Protein AF-A0A7C2IHW5-F1 (afdb_monomer)

Mean predicted aligned error: 17.8 Å

Structure (mmCIF, N/CA/C/O backbone):
data_AF-A0A7C2IHW5-F1
#
_entry.id   AF-A0A7C2IHW5-F1
#
loop_
_atom_site.group_PDB
_atom_site.id
_atom_site.type_symbol
_atom_site.label_atom_id
_atom_site.label_alt_id
_atom_site.label_comp_id
_atom_site.label_asym_id
_atom_site.label_entity_id
_atom_site.label_seq_id
_atom_site.pdbx_PDB_ins_code
_atom_site.Cartn_x
_atom_site.Cartn_y
_atom_site.Cartn_z
_atom_site.occupancy
_atom_site.B_iso_or_equiv
_atom_site.auth_seq_id
_atom_site.auth_comp_id
_atom_site.auth_asym_id
_atom_site.auth_atom_id
_atom_site.pdbx_PDB_model_num
ATOM 1 N N . MET A 1 1 ? -14.212 -6.368 39.806 1.00 35.09 1 MET A N 1
ATOM 2 C CA . MET A 1 1 ? -14.473 -7.590 39.010 1.00 35.09 1 MET A CA 1
ATOM 3 C C . MET A 1 1 ? -14.873 -7.195 37.587 1.00 35.09 1 MET A C 1
ATOM 5 O O . MET A 1 1 ? -16.055 -7.062 37.321 1.00 35.09 1 MET A O 1
ATOM 9 N N . ALA A 1 2 ? -13.908 -6.970 36.686 1.00 40.38 2 ALA A N 1
ATOM 10 C CA . ALA A 1 2 ? -14.159 -6.817 35.244 1.00 40.38 2 ALA A CA 1
ATOM 11 C C . ALA A 1 2 ? -12.867 -7.122 34.457 1.00 40.38 2 ALA A C 1
ATOM 13 O O . ALA A 1 2 ? -12.205 -6.227 33.948 1.00 40.38 2 ALA A O 1
ATOM 14 N N . ARG A 1 3 ? -12.444 -8.394 34.433 1.00 41.41 3 ARG A N 1
ATOM 15 C CA . ARG A 1 3 ? -11.269 -8.860 33.662 1.00 41.41 3 ARG A CA 1
ATOM 16 C C . ARG A 1 3 ? -11.584 -10.018 32.710 1.00 41.41 3 ARG A C 1
ATOM 18 O O . ARG A 1 3 ? -10.679 -10.684 32.224 1.00 41.41 3 ARG A O 1
ATOM 25 N N . THR A 1 4 ? -12.857 -10.236 32.389 1.00 41.88 4 THR A N 1
ATOM 26 C CA . THR A 1 4 ? -13.280 -11.486 31.733 1.00 41.88 4 THR A CA 1
ATOM 27 C C . THR A 1 4 ? -14.128 -11.261 30.485 1.00 41.88 4 THR A C 1
ATOM 29 O O . THR A 1 4 ? -15.080 -11.989 30.244 1.00 41.88 4 THR A O 1
ATOM 32 N N . ALA A 1 5 ? -13.781 -10.261 29.669 1.00 37.97 5 ALA A N 1
ATOM 33 C CA . ALA A 1 5 ? -14.377 -10.091 28.336 1.00 37.97 5 ALA A CA 1
ATOM 34 C C . ALA A 1 5 ? -13.352 -9.902 27.201 1.00 37.97 5 ALA A C 1
ATOM 36 O O . ALA A 1 5 ? -13.741 -9.851 26.041 1.00 37.97 5 ALA A O 1
ATOM 37 N N . TYR A 1 6 ? -12.046 -9.842 27.495 1.00 39.22 6 TYR A N 1
ATOM 38 C CA . TYR A 1 6 ? -11.021 -9.579 26.471 1.00 39.22 6 TYR A CA 1
ATOM 39 C C . TYR A 1 6 ? -10.298 -10.832 25.947 1.00 39.22 6 TYR A C 1
ATOM 41 O O . TYR A 1 6 ? -9.662 -10.783 24.898 1.00 39.22 6 TYR A O 1
ATOM 49 N N . ALA A 1 7 ? -10.403 -11.973 26.636 1.00 41.81 7 ALA A N 1
ATOM 50 C CA . ALA A 1 7 ? -9.634 -13.169 26.278 1.00 41.81 7 ALA A CA 1
ATOM 51 C C . ALA A 1 7 ? -10.291 -14.034 25.181 1.00 41.81 7 ALA A C 1
ATOM 53 O O . ALA A 1 7 ? -9.582 -14.666 24.403 1.00 41.81 7 ALA A O 1
ATOM 54 N N . ALA A 1 8 ? -11.625 -14.037 25.064 1.00 37.75 8 ALA A N 1
ATOM 55 C CA . ALA A 1 8 ? -12.337 -14.914 24.123 1.00 37.75 8 ALA A CA 1
ATOM 56 C C . ALA A 1 8 ? -12.465 -14.340 22.692 1.00 37.75 8 ALA A C 1
ATOM 58 O O . ALA A 1 8 ? -12.625 -15.101 21.742 1.00 37.75 8 ALA A O 1
ATOM 59 N N . ALA A 1 9 ? -12.334 -13.018 22.510 1.00 46.19 9 ALA A N 1
ATOM 60 C CA . ALA A 1 9 ? -12.488 -12.339 21.212 1.00 46.19 9 ALA A CA 1
ATOM 61 C C . ALA A 1 9 ? -11.169 -12.159 20.423 1.00 46.19 9 ALA A C 1
ATOM 63 O O . ALA A 1 9 ? -11.165 -11.652 19.301 1.00 46.19 9 ALA A O 1
ATOM 64 N N . ALA A 1 10 ? -10.027 -12.564 20.988 1.00 54.06 10 ALA A N 1
ATOM 65 C CA . ALA A 1 10 ? -8.708 -12.241 20.441 1.00 54.06 10 ALA A CA 1
ATOM 66 C C . ALA A 1 10 ? -8.272 -13.120 19.249 1.00 54.06 10 ALA A C 1
ATOM 68 O O . ALA A 1 10 ? -7.421 -12.702 18.464 1.00 54.06 10 ALA A O 1
ATOM 69 N N . ALA A 1 11 ? -8.807 -14.337 19.098 1.00 53.41 11 ALA A N 1
ATOM 70 C CA . ALA A 1 11 ? -8.397 -15.247 18.022 1.00 53.41 11 ALA A CA 1
ATOM 71 C C . ALA A 1 11 ? -8.881 -14.800 16.623 1.00 53.41 11 ALA A C 1
ATOM 73 O O . ALA A 1 11 ? -8.034 -14.711 15.728 1.00 53.41 11 ALA A O 1
ATOM 74 N N . PRO A 1 12 ? -10.160 -14.409 16.423 1.00 59.12 12 PRO A N 1
ATOM 75 C CA . PRO A 1 12 ? -10.619 -13.851 15.149 1.00 59.12 12 PRO A CA 1
ATOM 76 C C . PRO A 1 12 ? -9.868 -12.569 14.763 1.00 59.12 12 PRO A C 1
ATOM 78 O O . PRO A 1 12 ? -9.387 -12.450 13.638 1.00 59.12 12 PRO A O 1
ATOM 81 N N . ALA A 1 13 ? -9.652 -11.656 15.714 1.00 60.91 13 ALA A N 1
ATOM 82 C CA . ALA A 1 13 ? -8.913 -10.414 15.474 1.00 60.91 13 ALA A CA 1
ATOM 83 C C . ALA A 1 13 ? -7.440 -10.658 15.092 1.00 60.91 13 ALA A C 1
ATOM 85 O O . ALA A 1 13 ? -6.898 -9.996 14.207 1.00 60.91 13 ALA A O 1
ATOM 86 N N . ARG A 1 14 ? -6.783 -11.644 15.719 1.00 64.44 14 ARG A N 1
ATOM 87 C CA . ARG A 1 14 ? -5.414 -12.048 15.362 1.00 64.44 14 ARG A CA 1
ATOM 88 C C . ARG A 1 14 ? -5.351 -12.652 13.955 1.00 64.44 14 ARG A C 1
ATOM 90 O O . ARG A 1 14 ? -4.393 -12.383 13.234 1.00 64.44 14 ARG A O 1
ATOM 97 N N . SER A 1 15 ? -6.370 -13.414 13.550 1.00 71.19 15 SER A N 1
ATOM 98 C CA . SER A 1 15 ? -6.457 -13.966 12.191 1.00 71.19 15 SER A CA 1
ATOM 99 C C . SER A 1 15 ? -6.639 -12.876 11.128 1.00 71.19 15 SER A C 1
ATOM 101 O O . SER A 1 15 ? -5.925 -12.893 10.128 1.00 71.19 15 SER A O 1
ATOM 103 N N . ALA A 1 16 ? -7.482 -11.868 11.390 1.00 77.12 16 ALA A N 1
ATOM 104 C CA . ALA A 1 16 ? -7.682 -10.726 10.497 1.00 77.12 16 ALA A CA 1
ATOM 105 C C . ALA A 1 16 ? -6.377 -9.939 10.278 1.00 77.12 16 ALA A C 1
ATOM 107 O O . ALA A 1 16 ? -5.941 -9.772 9.140 1.00 77.12 16 ALA A O 1
ATOM 108 N N . ARG A 1 17 ? -5.662 -9.592 11.359 1.00 79.94 17 ARG A N 1
ATOM 109 C CA . ARG A 1 17 ? -4.349 -8.925 11.255 1.00 79.94 17 ARG A CA 1
ATOM 110 C C . ARG A 1 17 ? -3.305 -9.768 10.525 1.00 79.94 17 ARG A C 1
ATOM 112 O O . ARG A 1 17 ? -2.454 -9.227 9.823 1.00 79.94 17 ARG A O 1
ATOM 119 N N . SER A 1 18 ? -3.342 -11.091 10.688 1.00 83.56 18 SER A N 1
ATOM 120 C CA . SER A 1 18 ? -2.430 -11.987 9.970 1.00 83.56 18 SER A CA 1
ATOM 121 C C . SER A 1 18 ? -2.703 -11.990 8.464 1.00 83.56 18 SER A C 1
ATOM 123 O O . SER A 1 18 ? -1.757 -12.064 7.680 1.00 83.56 18 SER A O 1
ATOM 125 N N . ILE A 1 19 ? -3.973 -11.896 8.057 1.00 88.19 19 ILE A N 1
ATOM 126 C CA . ILE A 1 19 ? -4.367 -11.779 6.648 1.00 88.19 19 ILE A CA 1
ATOM 127 C C . ILE A 1 19 ? -3.904 -10.432 6.086 1.00 88.19 19 ILE A C 1
ATOM 129 O O . ILE A 1 19 ? -3.241 -10.409 5.050 1.00 88.19 19 ILE A O 1
ATOM 133 N N . GLU A 1 20 ? -4.174 -9.325 6.784 1.00 88.88 20 GLU A N 1
ATOM 134 C CA . GLU A 1 20 ? -3.714 -7.985 6.389 1.00 88.88 20 GLU A CA 1
ATOM 135 C C . GLU A 1 20 ? -2.196 -7.954 6.187 1.00 88.88 20 GLU A C 1
ATOM 137 O O . GLU A 1 20 ? -1.704 -7.518 5.143 1.00 88.88 20 GLU A O 1
ATOM 142 N N . TYR A 1 21 ? -1.449 -8.496 7.152 1.00 93.25 21 TYR A N 1
ATOM 143 C CA . TYR A 1 21 ? 0.002 -8.598 7.073 1.00 93.25 21 TYR A CA 1
ATOM 144 C C . TYR A 1 21 ? 0.456 -9.401 5.848 1.00 93.25 21 TYR A C 1
ATOM 146 O O . TYR A 1 21 ? 1.361 -8.971 5.133 1.00 93.25 21 TYR A O 1
ATOM 154 N N . ALA A 1 22 ? -0.163 -10.555 5.579 1.00 93.69 22 ALA A N 1
ATOM 155 C CA . ALA A 1 22 ? 0.197 -11.396 4.439 1.00 93.69 22 ALA A CA 1
ATOM 156 C C . ALA A 1 22 ? -0.033 -10.680 3.097 1.00 93.69 22 ALA A C 1
ATOM 158 O O . ALA A 1 22 ? 0.804 -10.774 2.193 1.00 93.69 22 ALA A O 1
ATOM 159 N N . VAL A 1 23 ? -1.131 -9.927 2.975 1.00 96.00 23 VAL A N 1
ATOM 160 C CA . VAL A 1 23 ? -1.432 -9.138 1.772 1.00 96.00 23 VAL A CA 1
ATOM 161 C C . VAL A 1 23 ? -0.412 -8.011 1.593 1.00 96.00 23 VAL A C 1
ATOM 163 O O . VAL A 1 23 ? 0.155 -7.883 0.503 1.00 96.00 23 VAL A O 1
ATOM 166 N N . PHE A 1 24 ? -0.101 -7.259 2.656 1.00 96.62 24 PHE A N 1
ATOM 167 C CA . PHE A 1 24 ? 0.956 -6.244 2.626 1.00 96.62 24 PHE A CA 1
ATOM 168 C C . PHE A 1 24 ? 2.308 -6.841 2.229 1.00 96.62 24 PHE A C 1
ATOM 170 O O . PHE A 1 24 ? 2.978 -6.298 1.351 1.00 96.62 24 PHE A O 1
ATOM 177 N N . ALA A 1 25 ? 2.708 -7.966 2.824 1.00 96.88 25 ALA A N 1
ATOM 178 C CA . ALA A 1 25 ? 3.997 -8.597 2.560 1.00 96.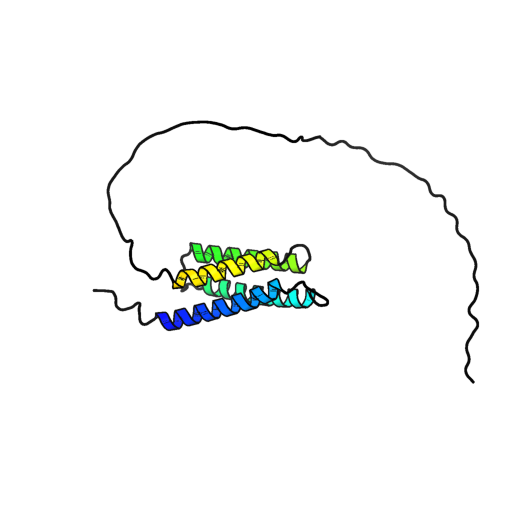88 25 ALA A CA 1
ATOM 179 C C . ALA A 1 25 ? 4.134 -9.024 1.093 1.00 96.88 25 ALA A C 1
ATOM 181 O O . ALA A 1 25 ? 5.152 -8.742 0.455 1.00 96.88 25 ALA A O 1
ATOM 182 N N . ARG A 1 26 ? 3.088 -9.647 0.533 1.00 97.75 26 ARG A N 1
ATOM 183 C CA . ARG A 1 26 ? 3.061 -10.064 -0.874 1.00 97.75 26 ARG A CA 1
ATOM 184 C C . ARG A 1 26 ? 3.223 -8.873 -1.818 1.00 97.75 26 ARG A C 1
ATOM 186 O O . ARG A 1 26 ? 4.062 -8.923 -2.713 1.00 97.75 26 ARG A O 1
ATOM 193 N N . ILE A 1 27 ? 2.440 -7.814 -1.613 1.00 97.75 27 ILE A N 1
ATOM 194 C CA . ILE A 1 27 ? 2.464 -6.616 -2.467 1.00 97.75 27 ILE A CA 1
ATOM 195 C C . ILE A 1 27 ? 3.795 -5.874 -2.324 1.00 97.75 27 ILE A C 1
ATOM 197 O O . ILE A 1 27 ? 4.379 -5.465 -3.320 1.00 97.75 27 ILE A O 1
ATOM 201 N N . THR A 1 28 ? 4.319 -5.758 -1.104 1.00 97.19 28 THR A N 1
ATOM 202 C CA . THR A 1 28 ? 5.615 -5.113 -0.837 1.00 97.19 28 THR A CA 1
ATOM 203 C C . THR A 1 28 ? 6.748 -5.829 -1.562 1.00 97.19 28 THR A C 1
ATOM 205 O O . THR A 1 28 ? 7.574 -5.183 -2.199 1.00 97.19 28 THR A O 1
ATOM 208 N N . ARG A 1 29 ? 6.759 -7.168 -1.530 1.00 96.62 29 ARG A N 1
ATOM 209 C CA . ARG A 1 29 ? 7.728 -7.964 -2.292 1.00 96.62 29 ARG A CA 1
ATOM 210 C C . ARG A 1 29 ? 7.569 -7.755 -3.798 1.00 96.62 29 ARG A C 1
ATOM 212 O O . ARG A 1 29 ? 8.573 -7.646 -4.490 1.00 96.62 29 ARG A O 1
ATOM 219 N N . ALA A 1 30 ? 6.336 -7.712 -4.302 1.00 95.62 30 ALA A N 1
ATOM 220 C CA . ALA A 1 30 ? 6.083 -7.463 -5.718 1.00 95.62 30 ALA A CA 1
ATOM 221 C C . ALA A 1 30 ? 6.602 -6.083 -6.148 1.00 95.62 30 ALA A C 1
ATOM 223 O O . ALA A 1 30 ? 7.302 -6.004 -7.146 1.00 95.62 30 ALA A O 1
ATOM 224 N N . LEU A 1 31 ? 6.341 -5.029 -5.367 1.00 95.94 31 LEU A N 1
ATOM 225 C CA . LEU A 1 31 ? 6.858 -3.680 -5.620 1.00 95.94 31 LEU A CA 1
ATOM 226 C C . LEU A 1 31 ? 8.389 -3.622 -5.588 1.00 95.94 31 LEU A C 1
ATOM 228 O O . LEU A 1 31 ? 8.976 -2.979 -6.446 1.00 95.94 31 LEU A O 1
ATOM 232 N N . ALA A 1 32 ? 9.030 -4.301 -4.634 1.00 94.44 32 ALA A N 1
ATOM 233 C CA . ALA A 1 32 ? 10.487 -4.288 -4.494 1.00 94.44 32 ALA A CA 1
ATOM 234 C C . ALA A 1 32 ? 11.218 -4.984 -5.654 1.00 94.44 32 ALA A C 1
ATOM 236 O O . ALA A 1 32 ? 12.329 -4.601 -5.990 1.00 94.44 32 ALA A O 1
ATOM 237 N N . LEU A 1 33 ? 10.601 -6.008 -6.250 1.00 92.12 33 LEU A N 1
ATOM 238 C CA . LEU A 1 33 ? 11.157 -6.731 -7.400 1.00 92.12 33 LEU A CA 1
ATOM 239 C C . LEU A 1 33 ? 10.726 -6.118 -8.741 1.00 92.12 33 LEU A C 1
ATOM 241 O O . LEU A 1 33 ? 11.297 -6.422 -9.788 1.00 92.12 33 LEU A O 1
ATOM 245 N N . ALA A 1 34 ? 9.681 -5.289 -8.731 1.00 83.12 34 ALA A N 1
ATOM 246 C CA . ALA A 1 34 ? 9.133 -4.691 -9.930 1.00 83.12 34 ALA A CA 1
ATOM 247 C C . ALA A 1 34 ? 9.985 -3.499 -10.374 1.00 83.12 34 ALA A C 1
ATOM 249 O O . ALA A 1 34 ? 9.948 -2.423 -9.787 1.00 83.12 34 ALA A O 1
ATOM 250 N N . GLY A 1 35 ? 10.749 -3.704 -11.441 1.00 67.81 35 GLY A N 1
ATOM 251 C CA . GLY A 1 35 ? 11.718 -2.730 -11.947 1.00 67.81 35 GLY A CA 1
ATOM 252 C C . GLY A 1 35 ? 12.967 -3.396 -12.517 1.00 67.81 35 GLY A C 1
ATOM 253 O O . GLY A 1 35 ? 13.690 -2.777 -13.291 1.00 67.81 35 GLY A O 1
ATOM 254 N N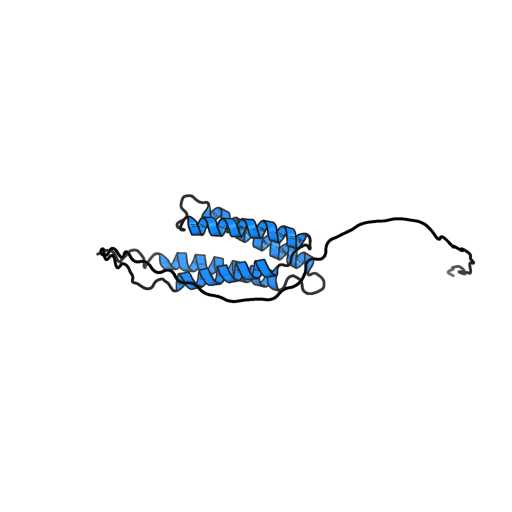 . GLU A 1 36 ? 13.182 -4.674 -12.204 1.00 69.25 36 GLU A N 1
ATOM 255 C CA . GLU A 1 36 ? 14.316 -5.447 -12.700 1.00 69.25 36 GLU A CA 1
ATOM 256 C C . GLU A 1 36 ? 13.964 -6.218 -13.991 1.00 69.25 36 GLU A C 1
ATOM 258 O O . GLU A 1 36 ? 12.938 -6.895 -14.077 1.00 69.25 36 GLU A O 1
ATOM 263 N N . GLY A 1 37 ? 14.834 -6.137 -15.006 1.00 61.00 37 GLY A N 1
ATOM 264 C CA . GLY A 1 37 ? 14.793 -6.984 -16.208 1.00 61.00 37 GLY A CA 1
ATOM 265 C C . GLY A 1 37 ? 13.802 -6.593 -17.322 1.00 61.00 37 GLY A C 1
ATOM 266 O O . GLY A 1 37 ? 13.059 -5.610 -17.255 1.00 61.00 37 GLY A O 1
ATOM 267 N N . ALA A 1 38 ? 13.812 -7.383 -18.403 1.00 51.59 38 ALA A N 1
ATOM 268 C CA . ALA A 1 38 ? 12.915 -7.210 -19.546 1.00 51.59 38 ALA A CA 1
ATOM 269 C C . ALA A 1 38 ? 11.475 -7.594 -19.151 1.00 51.59 38 ALA A C 1
ATOM 271 O O . ALA A 1 38 ? 11.184 -8.762 -18.913 1.00 51.59 38 ALA A O 1
ATOM 272 N N . GLY A 1 39 ? 10.584 -6.600 -19.057 1.00 67.88 39 GLY A N 1
ATOM 273 C CA . GLY A 1 39 ? 9.212 -6.764 -18.546 1.00 67.88 39 GLY A CA 1
ATOM 274 C C . GLY A 1 39 ? 8.926 -6.047 -17.219 1.00 67.88 39 GLY A C 1
ATOM 275 O O . GLY A 1 39 ? 7.824 -6.179 -16.685 1.00 67.88 39 GLY A O 1
ATOM 276 N N . GLY A 1 40 ? 9.876 -5.254 -16.704 1.00 85.44 40 GLY A N 1
ATOM 277 C CA . GLY A 1 40 ? 9.735 -4.550 -15.425 1.00 85.44 40 GLY A CA 1
ATOM 278 C C . GLY A 1 40 ? 8.526 -3.609 -15.338 1.00 85.44 40 GLY A C 1
ATOM 279 O O . GLY A 1 40 ? 7.868 -3.568 -14.302 1.00 85.44 40 GLY A O 1
ATOM 280 N N . PHE A 1 41 ? 8.167 -2.905 -16.421 1.00 90.62 41 PHE A N 1
ATOM 281 C CA . PHE A 1 41 ? 7.056 -1.942 -16.388 1.00 90.62 41 PHE A CA 1
ATOM 282 C C . PHE A 1 41 ? 5.667 -2.595 -16.223 1.00 90.62 41 PHE A C 1
ATOM 284 O O . PHE A 1 41 ? 4.941 -2.176 -15.322 1.00 90.62 41 PHE A O 1
ATOM 291 N N . PRO A 1 42 ? 5.272 -3.633 -16.993 1.00 93.75 42 PRO A N 1
ATOM 292 C CA . PRO A 1 42 ? 4.029 -4.364 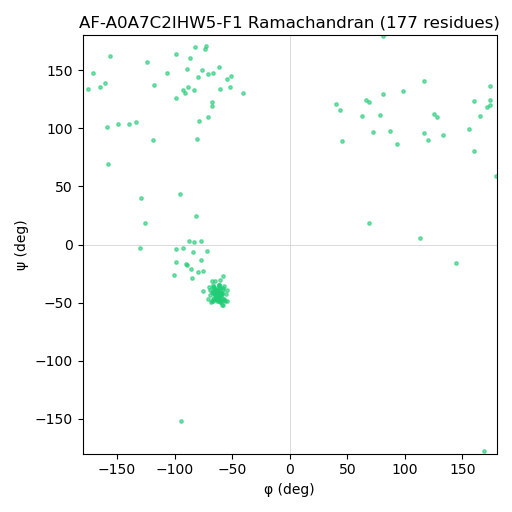-16.725 1.00 93.75 42 PRO A CA 1
ATOM 293 C C . PRO A 1 42 ? 3.937 -4.933 -15.302 1.00 93.75 42 PRO A C 1
ATOM 295 O O . PRO A 1 42 ? 2.893 -4.811 -14.661 1.00 93.75 42 PRO A O 1
ATOM 298 N N . ALA A 1 43 ? 5.029 -5.509 -14.785 1.00 94.06 43 ALA A N 1
ATOM 299 C CA . ALA A 1 43 ? 5.076 -6.029 -13.418 1.00 94.06 43 ALA A CA 1
ATOM 300 C C . ALA A 1 43 ? 4.902 -4.911 -12.374 1.00 94.06 43 ALA A C 1
ATOM 302 O O . ALA A 1 43 ? 4.151 -5.071 -11.411 1.00 94.06 43 ALA A O 1
ATOM 303 N N . LEU A 1 44 ? 5.532 -3.755 -12.602 1.00 95.25 44 LEU A N 1
ATOM 304 C CA . LEU A 1 44 ? 5.390 -2.563 -11.770 1.00 95.25 44 LEU A CA 1
ATOM 305 C C . LEU A 1 44 ? 3.967 -2.018 -11.789 1.00 95.25 44 LEU A C 1
ATOM 307 O O . LEU A 1 44 ? 3.402 -1.757 -10.731 1.00 95.25 44 LEU A O 1
ATOM 311 N N . ALA A 1 45 ? 3.353 -1.906 -12.965 1.00 96.06 45 ALA A N 1
ATOM 312 C CA . ALA A 1 45 ? 1.974 -1.452 -13.087 1.00 96.06 45 ALA A CA 1
ATOM 313 C C . ALA A 1 45 ? 0.997 -2.380 -12.346 1.00 96.06 45 ALA A C 1
ATOM 315 O O . ALA A 1 45 ? 0.116 -1.895 -11.635 1.00 96.06 45 ALA A O 1
ATOM 316 N N . ALA A 1 46 ? 1.186 -3.700 -12.448 1.00 96.50 46 ALA A N 1
ATOM 317 C CA . ALA A 1 46 ? 0.387 -4.679 -11.714 1.00 96.50 46 ALA A CA 1
ATOM 318 C C . ALA A 1 46 ? 0.579 -4.560 -10.191 1.00 96.50 46 ALA A C 1
ATOM 320 O O . ALA A 1 46 ? -0.401 -4.477 -9.450 1.00 96.50 46 ALA A O 1
ATOM 321 N N . ALA A 1 47 ? 1.826 -4.472 -9.717 1.00 97.06 47 ALA A N 1
ATOM 322 C CA . ALA A 1 47 ? 2.126 -4.324 -8.293 1.00 97.06 47 ALA A CA 1
ATOM 323 C C . ALA A 1 47 ? 1.566 -3.012 -7.709 1.00 97.06 47 ALA A C 1
ATOM 325 O O . ALA A 1 47 ? 1.014 -3.005 -6.607 1.00 97.06 47 ALA A O 1
ATOM 326 N N . LEU A 1 48 ? 1.651 -1.906 -8.457 1.00 97.88 48 LEU A N 1
ATOM 327 C CA . LEU A 1 48 ? 1.048 -0.626 -8.079 1.00 97.88 48 LEU A CA 1
ATOM 328 C C . LEU A 1 48 ? -0.477 -0.716 -8.033 1.00 97.88 48 LEU A C 1
ATOM 330 O O . LEU A 1 48 ? -1.083 -0.208 -7.092 1.00 97.88 48 LEU A O 1
ATOM 334 N N . HIS A 1 49 ? -1.104 -1.380 -9.004 1.00 98.31 49 HIS A N 1
ATOM 335 C CA . HIS A 1 49 ? -2.549 -1.582 -9.005 1.00 98.31 49 HIS A CA 1
ATOM 336 C C . HIS A 1 49 ? -3.017 -2.346 -7.759 1.00 98.31 49 HIS A C 1
ATOM 338 O O . HIS A 1 49 ? -3.929 -1.892 -7.067 1.00 98.31 49 HIS A O 1
ATOM 344 N N . ASP A 1 50 ? -2.354 -3.452 -7.418 1.00 98.44 50 ASP A N 1
ATOM 345 C CA . ASP A 1 50 ? -2.668 -4.220 -6.211 1.00 98.44 50 ASP A CA 1
ATOM 346 C C . ASP A 1 50 ? -2.471 -3.391 -4.935 1.00 98.44 50 ASP A C 1
ATOM 348 O O . ASP A 1 50 ? -3.311 -3.425 -4.031 1.00 98.44 50 ASP A O 1
ATOM 352 N N . ASN A 1 51 ? -1.405 -2.589 -4.875 1.00 98.12 51 ASN A N 1
ATOM 353 C CA . ASN A 1 51 ? -1.153 -1.677 -3.762 1.00 98.12 51 ASN A CA 1
ATOM 354 C C . ASN A 1 51 ? -2.269 -0.629 -3.614 1.00 98.12 51 ASN A C 1
ATOM 356 O O . ASN A 1 51 ? -2.745 -0.375 -2.508 1.00 98.12 51 ASN A O 1
ATOM 360 N N . LEU A 1 52 ? -2.743 -0.057 -4.724 1.00 98.31 52 LEU A N 1
ATOM 361 C CA . LEU A 1 52 ? -3.856 0.895 -4.728 1.00 98.31 52 LEU A CA 1
ATOM 362 C C . LEU A 1 52 ? -5.163 0.254 -4.260 1.00 98.31 52 LEU A C 1
ATOM 364 O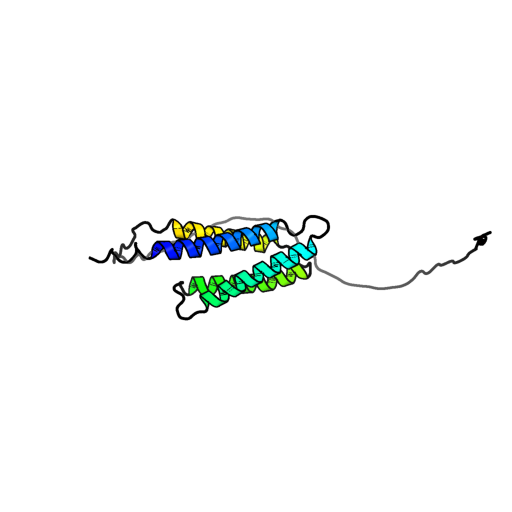 O . LEU A 1 52 ? -5.913 0.883 -3.513 1.00 98.31 52 LEU A O 1
ATOM 368 N N . ARG A 1 53 ? -5.430 -0.996 -4.656 1.00 98.25 53 ARG A N 1
ATOM 369 C CA . ARG A 1 53 ? -6.606 -1.742 -4.189 1.00 98.25 53 ARG A CA 1
ATOM 370 C C . ARG A 1 53 ? -6.554 -2.001 -2.687 1.00 98.25 53 ARG A C 1
ATOM 372 O O . ARG A 1 53 ? -7.563 -1.794 -2.017 1.00 98.25 53 ARG A O 1
ATOM 379 N N . LEU A 1 54 ? -5.395 -2.399 -2.159 1.00 97.12 54 LEU A N 1
ATOM 380 C CA . LEU A 1 54 ? -5.203 -2.594 -0.721 1.00 97.12 54 LEU A CA 1
ATOM 381 C C . LEU A 1 54 ? -5.472 -1.298 0.056 1.00 97.12 54 LEU A C 1
ATOM 383 O O . LEU A 1 54 ? -6.286 -1.285 0.976 1.00 97.12 54 LEU A O 1
ATOM 387 N N . TRP A 1 55 ? -4.836 -0.195 -0.341 1.00 97.19 55 TRP A N 1
ATOM 388 C CA . TRP A 1 55 ? -5.029 1.096 0.321 1.00 97.19 55 TRP A CA 1
ATOM 389 C C . TRP A 1 55 ? -6.453 1.638 0.174 1.00 97.19 55 TRP A C 1
ATOM 391 O O . TRP A 1 55 ? -6.950 2.287 1.093 1.00 97.19 55 TRP A O 1
ATOM 401 N N . GLY A 1 56 ? -7.128 1.345 -0.940 1.00 95.88 56 GLY A N 1
ATOM 402 C CA . GLY A 1 56 ? -8.548 1.644 -1.123 1.00 95.88 56 GLY A CA 1
ATOM 403 C C . GLY A 1 56 ? -9.439 0.887 -0.137 1.00 95.88 56 GLY A C 1
ATOM 404 O O . GLY A 1 56 ? -10.308 1.497 0.479 1.00 95.88 56 GLY A O 1
ATOM 405 N N . ALA A 1 57 ? -9.189 -0.410 0.063 1.00 94.38 57 ALA A N 1
ATOM 406 C CA . ALA A 1 57 ? -9.929 -1.221 1.030 1.00 94.38 57 ALA A CA 1
ATOM 407 C C . ALA A 1 57 ? -9.716 -0.734 2.472 1.00 94.38 57 ALA A C 1
ATOM 409 O O . ALA A 1 57 ? -10.684 -0.579 3.209 1.00 94.38 57 ALA A O 1
ATOM 410 N N . ILE A 1 58 ? -8.473 -0.413 2.849 1.00 92.12 58 ILE A N 1
ATOM 411 C CA . ILE A 1 58 ? -8.157 0.147 4.173 1.00 92.12 58 ILE A CA 1
ATOM 412 C C . ILE A 1 58 ? -8.863 1.488 4.372 1.00 92.12 58 ILE A C 1
ATOM 414 O O . ILE A 1 58 ? -9.479 1.704 5.408 1.00 92.12 58 ILE A O 1
ATOM 418 N N . ALA A 1 59 ? -8.791 2.389 3.387 1.00 92.44 59 ALA A N 1
ATOM 419 C CA . ALA A 1 59 ? -9.436 3.696 3.474 1.00 92.44 59 ALA A CA 1
ATOM 420 C C . ALA A 1 59 ? -10.961 3.582 3.627 1.00 92.44 59 ALA A C 1
ATOM 422 O O . ALA A 1 59 ? -11.545 4.367 4.368 1.00 92.44 59 ALA A O 1
ATOM 423 N N . ALA A 1 60 ? -11.591 2.617 2.950 1.00 92.94 60 ALA A N 1
ATOM 424 C CA . ALA A 1 60 ? -13.015 2.339 3.102 1.00 92.94 60 ALA A CA 1
ATOM 425 C C . ALA A 1 60 ? -13.342 1.799 4.504 1.00 92.94 60 ALA A C 1
ATOM 427 O O . ALA A 1 60 ? -14.215 2.343 5.169 1.00 92.94 60 ALA A O 1
ATOM 428 N N . ASP A 1 61 ? -12.594 0.806 4.992 1.00 90.12 61 ASP A N 1
ATOM 429 C CA . ASP A 1 61 ? -12.814 0.211 6.317 1.00 90.12 61 ASP A CA 1
ATOM 430 C C . ASP A 1 61 ? -12.667 1.232 7.459 1.00 90.12 61 ASP A C 1
ATOM 432 O O . ASP A 1 61 ? -13.491 1.295 8.372 1.00 90.12 61 ASP A O 1
ATOM 436 N N . VAL A 1 62 ? -11.656 2.104 7.393 1.00 90.12 62 VAL A N 1
ATOM 437 C CA . VAL A 1 62 ? -11.454 3.140 8.422 1.00 90.12 62 VAL A CA 1
ATOM 438 C C . VAL A 1 62 ? -12.417 4.322 8.299 1.00 90.12 62 VAL A C 1
ATOM 440 O O . VAL A 1 62 ? -12.510 5.124 9.233 1.00 90.12 62 VAL A O 1
ATOM 443 N N . ALA A 1 63 ? -13.132 4.444 7.176 1.00 89.06 63 ALA A N 1
ATOM 444 C CA . ALA A 1 63 ? -14.203 5.422 7.006 1.00 89.06 63 ALA A CA 1
ATOM 445 C C . ALA A 1 63 ? -15.485 5.016 7.742 1.00 89.06 63 ALA A C 1
ATOM 447 O O . ALA A 1 63 ? -16.304 5.887 8.040 1.00 89.06 63 ALA A O 1
ATOM 448 N N . GLU A 1 64 ? -15.663 3.722 8.029 1.00 90.75 64 GLU A N 1
ATOM 449 C CA . GLU A 1 64 ? -16.895 3.213 8.620 1.00 90.75 64 GLU A CA 1
ATOM 450 C C . GLU A 1 64 ? -17.166 3.852 9.995 1.00 90.75 64 GLU A C 1
ATOM 452 O O . GLU A 1 64 ? -16.267 3.911 10.845 1.00 90.75 64 GLU A O 1
ATOM 457 N N . PRO A 1 65 ? -18.406 4.306 10.272 1.00 80.69 65 PRO A N 1
ATOM 458 C CA . PRO A 1 65 ? -18.758 4.931 11.549 1.00 80.69 65 PRO A CA 1
ATOM 459 C C . PRO A 1 65 ? -18.498 4.036 12.768 1.00 80.69 65 PRO A C 1
ATOM 461 O O . PRO A 1 65 ? -18.263 4.543 13.862 1.00 80.69 65 PRO A O 1
ATOM 464 N N . GLY A 1 66 ? -18.530 2.712 12.576 1.00 82.81 66 GLY A N 1
ATOM 465 C CA . GLY A 1 66 ? -18.257 1.706 13.604 1.00 82.81 66 GLY A CA 1
ATOM 466 C C . GLY A 1 66 ? -16.783 1.315 13.755 1.00 82.81 66 GLY A C 1
ATOM 467 O O . GLY A 1 66 ? -16.482 0.415 14.539 1.00 82.81 66 GLY A O 1
ATOM 468 N N . ASN A 1 67 ? -15.858 1.939 13.016 1.00 86.31 67 ASN A N 1
ATOM 469 C CA . ASN A 1 67 ? -14.445 1.582 13.080 1.00 86.31 67 ASN A CA 1
ATOM 470 C C . ASN A 1 67 ? -13.842 1.952 14.450 1.00 86.31 67 ASN A C 1
ATOM 472 O O . ASN A 1 67 ? -13.864 3.109 14.871 1.00 86.31 67 ASN A O 1
ATOM 476 N N . GLY A 1 68 ? -13.276 0.959 15.141 1.00 84.19 68 GLY A N 1
ATOM 477 C CA . GLY A 1 68 ? -12.772 1.096 16.512 1.00 84.19 68 GLY A CA 1
ATOM 478 C C . GLY A 1 68 ? -11.420 1.803 16.654 1.00 84.19 68 GLY A C 1
ATOM 479 O O . GLY A 1 68 ? -10.888 1.865 17.763 1.00 84.19 68 GLY A O 1
ATOM 480 N N . LEU A 1 69 ? -10.821 2.305 15.568 1.00 86.25 69 LEU A N 1
ATOM 481 C CA . LEU A 1 69 ? -9.525 2.978 15.631 1.00 86.25 69 LEU A CA 1
ATOM 482 C C . LEU A 1 69 ? -9.652 4.435 16.121 1.00 86.25 69 LEU A C 1
ATOM 484 O O . LEU A 1 69 ? -10.575 5.157 15.722 1.00 86.25 69 LEU A O 1
ATOM 488 N N . PRO A 1 70 ? -8.675 4.937 16.908 1.00 89.88 70 PRO A N 1
ATOM 489 C CA . PRO A 1 70 ? -8.624 6.343 17.299 1.00 89.88 70 PRO A CA 1
ATOM 490 C C . PRO A 1 70 ? -8.667 7.279 16.086 1.00 89.88 70 PRO A C 1
ATOM 492 O O . PRO A 1 70 ? -8.032 7.019 15.062 1.00 89.88 70 PRO A O 1
ATOM 495 N N . ALA A 1 71 ? -9.364 8.412 16.209 1.00 84.69 71 ALA A N 1
ATOM 496 C CA . ALA A 1 71 ? -9.550 9.363 15.106 1.00 84.69 71 ALA A CA 1
ATOM 497 C C . ALA A 1 71 ? -8.225 9.826 14.469 1.00 84.69 71 ALA A C 1
ATOM 499 O O . ALA A 1 71 ? -8.127 9.914 13.246 1.00 84.69 71 ALA A O 1
ATOM 500 N N . GLY A 1 72 ? -7.185 10.052 15.281 1.00 86.12 72 GLY A N 1
ATOM 501 C CA . GLY A 1 72 ? -5.856 10.423 14.787 1.00 86.12 72 GLY A CA 1
ATOM 502 C C . GLY A 1 72 ? -5.211 9.341 13.913 1.00 86.12 72 GLY A C 1
ATOM 503 O O . GLY A 1 72 ? -4.626 9.658 12.878 1.00 86.12 72 GLY A O 1
ATOM 504 N N . LEU A 1 73 ? -5.376 8.064 14.277 1.00 88.25 73 LEU A N 1
ATOM 505 C CA . LEU A 1 73 ? -4.852 6.945 13.494 1.00 88.25 73 LEU A CA 1
ATOM 506 C C . LEU A 1 73 ? -5.604 6.803 12.167 1.00 88.25 73 LEU A C 1
ATOM 508 O O . LEU A 1 73 ? -4.969 6.679 11.122 1.00 88.25 73 LEU A O 1
ATOM 512 N N . ARG A 1 74 ? -6.939 6.916 12.187 1.00 89.62 74 ARG A N 1
ATOM 513 C CA . ARG A 1 74 ? -7.761 6.918 10.964 1.00 89.62 74 ARG A CA 1
ATOM 514 C C . ARG A 1 74 ? -7.337 8.036 10.010 1.00 89.62 74 ARG A C 1
ATOM 516 O O . ARG A 1 74 ? -7.069 7.777 8.840 1.00 89.62 74 ARG A O 1
ATOM 523 N N . ALA A 1 75 ? -7.174 9.261 10.514 1.00 91.44 75 ALA A N 1
ATOM 524 C CA . ALA A 1 75 ? -6.692 10.396 9.721 1.00 91.44 75 ALA A CA 1
ATOM 525 C C . ALA A 1 75 ? -5.277 10.170 9.151 1.00 91.44 75 ALA A C 1
ATOM 527 O O . ALA A 1 75 ? -4.988 10.563 8.018 1.00 91.44 75 ALA A O 1
ATOM 528 N N . GLY A 1 76 ? -4.391 9.523 9.914 1.00 93.62 76 GLY A N 1
ATOM 529 C CA . GLY A 1 76 ? -3.072 9.102 9.440 1.00 93.62 76 GLY A CA 1
ATOM 530 C C . GLY A 1 76 ? -3.157 8.118 8.270 1.00 93.62 76 GLY A C 1
ATOM 531 O O . GLY A 1 76 ? -2.526 8.339 7.236 1.00 93.62 76 GLY A O 1
ATOM 532 N N . LEU A 1 77 ? -3.990 7.082 8.394 1.00 93.38 77 LEU A N 1
ATOM 533 C CA . LEU A 1 77 ? -4.204 6.080 7.346 1.00 93.38 77 LEU A CA 1
ATOM 534 C C . LEU A 1 77 ? -4.813 6.691 6.078 1.00 93.38 77 LEU A C 1
ATOM 536 O O . LEU A 1 77 ? -4.339 6.401 4.981 1.00 93.38 77 LEU A O 1
ATOM 540 N N . PHE A 1 78 ? -5.773 7.612 6.205 1.00 92.38 78 PHE A N 1
ATOM 541 C CA . PHE A 1 78 ? -6.300 8.362 5.059 1.00 92.38 78 PHE A CA 1
ATOM 542 C C . PHE A 1 78 ? -5.219 9.155 4.325 1.00 92.38 78 PHE A C 1
ATOM 544 O O . PHE A 1 78 ? -5.174 9.161 3.092 1.00 92.38 78 PHE A O 1
ATOM 551 N N . ARG A 1 79 ? -4.325 9.810 5.071 1.00 96.12 79 ARG A N 1
ATOM 552 C CA . ARG A 1 79 ? -3.222 10.582 4.492 1.00 96.12 79 ARG A CA 1
ATOM 553 C C . ARG A 1 79 ? -2.255 9.686 3.723 1.00 96.12 79 ARG A C 1
ATOM 555 O O . ARG A 1 79 ? -1.864 10.037 2.614 1.00 96.12 79 ARG A O 1
ATOM 562 N N . LEU A 1 80 ? -1.919 8.520 4.276 1.00 97.31 80 LEU A N 1
ATOM 563 C CA . LEU A 1 80 ? -1.074 7.531 3.604 1.00 97.31 80 LEU A CA 1
ATOM 564 C C . LEU A 1 80 ? -1.750 6.943 2.359 1.00 97.31 80 LEU A C 1
ATOM 566 O O . LEU A 1 80 ? -1.097 6.805 1.326 1.00 97.31 80 LEU A O 1
ATOM 570 N N . ALA A 1 81 ? -3.057 6.672 2.408 1.00 96.62 81 ALA A N 1
ATOM 571 C CA . ALA A 1 81 ? -3.816 6.220 1.244 1.00 96.62 81 ALA A CA 1
ATOM 572 C C . ALA A 1 81 ? -3.822 7.280 0.127 1.00 96.62 81 ALA A C 1
ATOM 574 O O . ALA A 1 81 ? -3.619 6.965 -1.046 1.00 96.62 81 ALA A O 1
ATOM 575 N N . ALA A 1 82 ? -4.020 8.556 0.476 1.00 96.81 82 ALA A N 1
ATOM 576 C CA . ALA A 1 82 ? -3.961 9.663 -0.477 1.00 96.81 82 ALA A CA 1
ATOM 577 C C . ALA A 1 82 ? -2.562 9.816 -1.095 1.00 96.81 82 ALA A C 1
ATOM 579 O O . ALA A 1 82 ? -2.445 9.860 -2.322 1.00 96.81 82 ALA A O 1
ATOM 580 N N . PHE A 1 83 ? -1.517 9.814 -0.263 1.00 98.31 83 PHE A N 1
ATOM 581 C CA . PHE A 1 83 ? -0.126 9.851 -0.713 1.00 98.31 83 PHE A CA 1
ATOM 582 C C . PHE A 1 83 ? 0.183 8.695 -1.671 1.00 98.31 83 PHE A C 1
ATOM 584 O O . PHE A 1 83 ? 0.688 8.913 -2.768 1.00 98.31 83 PHE A O 1
ATOM 591 N N . THR A 1 84 ? -0.196 7.470 -1.302 1.00 97.94 84 THR A N 1
ATOM 592 C CA . THR A 1 84 ? 0.053 6.268 -2.105 1.00 97.94 84 THR A CA 1
ATOM 593 C C . THR A 1 84 ? -0.579 6.363 -3.491 1.00 97.94 84 THR A C 1
ATOM 595 O O . THR A 1 84 ? 0.067 6.019 -4.483 1.00 97.94 84 THR A O 1
ATOM 598 N N . ARG A 1 85 ? -1.814 6.875 -3.594 1.00 98.19 85 ARG A N 1
ATOM 599 C CA . ARG A 1 85 ? -2.485 7.103 -4.887 1.00 98.19 85 ARG A CA 1
ATOM 600 C C . ARG A 1 85 ? -1.735 8.100 -5.765 1.00 98.19 85 ARG A C 1
ATOM 602 O O . ARG A 1 85 ? -1.500 7.833 -6.947 1.00 98.19 85 ARG A O 1
ATOM 609 N N . GLN A 1 86 ? -1.339 9.230 -5.185 1.00 98.38 86 GLN A N 1
ATOM 610 C CA . GLN A 1 86 ? -0.619 10.276 -5.906 1.00 98.38 86 GLN A CA 1
ATOM 611 C C . GLN A 1 86 ? 0.766 9.797 -6.358 1.00 98.38 86 GLN A C 1
ATOM 613 O O . GLN A 1 86 ? 1.128 9.967 -7.523 1.00 98.38 86 GLN A O 1
ATOM 618 N N . HIS A 1 87 ? 1.511 9.141 -5.467 1.00 98.31 87 HIS A N 1
ATOM 619 C CA . HIS A 1 87 ? 2.855 8.643 -5.749 1.00 98.31 87 HIS A CA 1
ATOM 620 C C . HIS A 1 87 ? 2.840 7.507 -6.772 1.00 98.31 87 HIS A C 1
ATOM 622 O O . HIS A 1 87 ? 3.621 7.535 -7.713 1.00 98.31 87 HIS A O 1
ATOM 628 N N . SER A 1 88 ? 1.887 6.571 -6.688 1.00 97.44 88 SER A N 1
ATOM 629 C CA . SER A 1 88 ? 1.733 5.507 -7.698 1.00 97.44 88 SER A CA 1
ATOM 630 C C . SER A 1 88 ? 1.513 6.078 -9.103 1.00 97.44 88 SER A C 1
ATOM 632 O O . SER A 1 88 ? 2.087 5.587 -10.072 1.00 97.44 88 SER A O 1
ATOM 634 N N . SER A 1 89 ? 0.742 7.165 -9.216 1.00 97.75 89 SER A N 1
ATOM 635 C CA . SER A 1 89 ? 0.542 7.868 -10.491 1.00 97.75 89 SER A CA 1
ATOM 636 C C . SER A 1 89 ? 1.830 8.533 -10.998 1.00 97.75 89 SER A C 1
ATOM 638 O O . SER A 1 89 ? 2.071 8.585 -12.202 1.00 97.75 89 SER A O 1
ATOM 640 N N . ALA A 1 90 ? 2.677 9.037 -10.095 1.00 97.50 90 ALA A N 1
ATOM 641 C CA . ALA A 1 90 ? 3.988 9.577 -10.450 1.00 97.50 90 ALA A CA 1
ATOM 642 C C . ALA A 1 90 ? 4.963 8.478 -10.908 1.00 97.50 90 ALA A C 1
ATOM 644 O O . ALA A 1 90 ? 5.680 8.69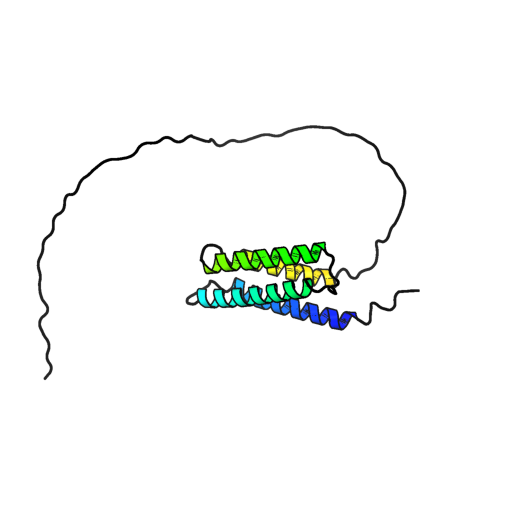2 -11.884 1.00 97.50 90 ALA A O 1
ATOM 645 N N . VAL A 1 91 ? 4.941 7.304 -10.268 1.00 96.25 91 VAL A N 1
ATOM 646 C CA . VAL A 1 91 ? 5.755 6.139 -10.659 1.00 96.25 91 VAL A CA 1
ATOM 647 C C . VAL A 1 91 ? 5.363 5.634 -12.047 1.00 96.25 91 VAL A C 1
ATOM 649 O O . VAL A 1 91 ? 6.228 5.460 -12.900 1.00 96.25 91 VAL A O 1
ATOM 652 N N . LEU A 1 92 ? 4.062 5.486 -12.327 1.00 95.25 92 LEU A N 1
ATOM 653 C CA . LEU A 1 92 ? 3.578 5.093 -13.661 1.00 95.25 92 LEU A CA 1
ATOM 654 C C . LEU A 1 92 ? 3.976 6.089 -14.758 1.00 95.25 92 LEU A C 1
ATOM 656 O O . LEU A 1 92 ? 4.180 5.696 -15.901 1.00 95.25 92 LEU A O 1
ATOM 660 N N . ALA A 1 93 ? 4.103 7.370 -14.409 1.00 95.75 93 ALA A N 1
ATOM 661 C CA . ALA A 1 93 ? 4.564 8.414 -15.317 1.00 95.75 93 ALA A CA 1
ATOM 662 C C . ALA A 1 93 ? 6.100 8.504 -15.429 1.00 95.75 93 ALA A C 1
ATOM 664 O O . ALA A 1 93 ? 6.595 9.420 -16.082 1.00 95.75 93 ALA A O 1
ATOM 665 N N . GLY A 1 94 ? 6.857 7.627 -14.759 1.00 93.56 94 GLY A N 1
ATOM 666 C CA . GLY A 1 94 ? 8.323 7.655 -14.741 1.00 93.56 94 GLY A CA 1
ATOM 667 C C . GLY A 1 94 ? 8.924 8.852 -13.993 1.00 93.56 94 GLY A C 1
ATOM 668 O O . GLY A 1 94 ? 10.083 9.190 -14.206 1.00 93.56 94 GLY A O 1
ATOM 669 N N . ARG A 1 95 ? 8.144 9.524 -13.136 1.00 95.00 95 ARG A N 1
ATOM 670 C CA . ARG A 1 95 ? 8.552 10.732 -12.390 1.00 95.00 95 ARG A CA 1
ATOM 671 C C . ARG A 1 95 ? 8.984 10.448 -10.949 1.00 95.00 95 ARG A C 1
ATOM 673 O O . ARG A 1 95 ? 9.358 11.375 -10.239 1.00 95.00 95 ARG A O 1
ATOM 680 N N . ALA A 1 96 ? 8.878 9.199 -10.502 1.00 95.31 96 ALA A N 1
ATOM 681 C CA . ALA A 1 96 ? 9.250 8.749 -9.165 1.00 95.31 96 ALA A CA 1
ATOM 682 C C . ALA A 1 96 ? 9.564 7.244 -9.171 1.00 95.31 96 ALA A C 1
ATOM 684 O O . ALA A 1 96 ? 9.145 6.534 -10.085 1.00 95.31 96 ALA A O 1
ATOM 685 N N . GLY A 1 97 ? 10.255 6.763 -8.136 1.00 93.44 97 GLY A N 1
ATOM 686 C CA . GLY A 1 97 ? 10.494 5.338 -7.899 1.00 93.44 97 GLY A CA 1
ATOM 687 C C . GLY A 1 97 ? 9.535 4.725 -6.868 1.00 93.44 97 GLY A C 1
ATOM 688 O O . GLY A 1 97 ? 8.828 5.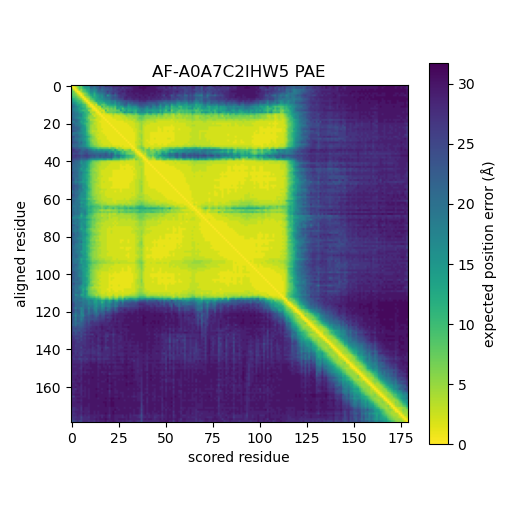439 -6.142 1.00 93.44 97 GLY A O 1
ATOM 689 N N . ALA A 1 98 ? 9.463 3.393 -6.834 1.00 96.00 98 ALA A N 1
ATOM 690 C CA . ALA A 1 98 ? 8.541 2.640 -5.977 1.00 96.00 98 ALA A CA 1
ATOM 691 C C . ALA A 1 98 ? 9.061 2.426 -4.541 1.00 96.00 98 ALA A C 1
ATOM 693 O O . ALA A 1 98 ? 8.318 1.942 -3.686 1.00 96.00 98 ALA A O 1
ATOM 694 N N . GLU A 1 99 ? 10.303 2.813 -4.251 1.00 96.12 99 GLU A N 1
ATOM 695 C CA . GLU A 1 99 ? 11.015 2.541 -2.996 1.00 96.12 99 GLU A CA 1
ATOM 696 C C . GLU A 1 99 ? 10.269 3.129 -1.793 1.00 96.12 99 GLU A C 1
ATOM 698 O O . GLU A 1 99 ? 10.061 2.454 -0.788 1.00 96.12 99 GLU A O 1
ATOM 703 N N . VAL A 1 100 ? 9.742 4.348 -1.934 1.00 96.88 100 VAL A N 1
ATOM 704 C CA . VAL A 1 100 ? 8.956 5.005 -0.876 1.00 96.88 100 VAL A CA 1
ATOM 705 C C . VAL A 1 100 ? 7.684 4.214 -0.536 1.00 96.88 100 VAL A C 1
ATOM 707 O O . VAL A 1 100 ? 7.278 4.149 0.624 1.00 96.88 100 VAL A O 1
ATOM 710 N N . LEU A 1 101 ? 7.050 3.565 -1.519 1.00 97.81 101 LEU A N 1
ATOM 711 C CA . LEU A 1 101 ? 5.869 2.729 -1.269 1.00 97.81 101 LEU A CA 1
ATOM 712 C C . LEU A 1 101 ? 6.244 1.445 -0.516 1.00 97.81 101 LEU A C 1
ATOM 714 O O . LEU A 1 101 ? 5.502 1.007 0.366 1.00 97.81 101 LEU A O 1
ATOM 718 N N . VAL A 1 102 ? 7.409 0.868 -0.828 1.00 97.94 102 VAL A N 1
ATOM 719 C CA . VAL A 1 102 ? 7.968 -0.291 -0.115 1.00 97.94 102 VAL A CA 1
ATOM 720 C C . VAL A 1 102 ? 8.248 0.061 1.348 1.00 97.94 102 VAL A C 1
ATOM 722 O O . VAL A 1 102 ? 7.881 -0.703 2.247 1.00 97.94 102 VAL A O 1
ATOM 725 N N . GLU A 1 103 ? 8.836 1.227 1.611 1.00 97.69 103 GLU A N 1
ATOM 726 C CA . GLU A 1 103 ? 9.117 1.708 2.968 1.00 97.69 103 GLU A CA 1
ATOM 727 C C . GLU A 1 103 ? 7.842 1.920 3.789 1.00 97.69 103 GLU A C 1
ATOM 729 O O . GLU A 1 103 ? 7.752 1.436 4.922 1.00 97.69 103 GLU A O 1
ATOM 734 N N . ILE A 1 104 ? 6.833 2.577 3.208 1.00 97.44 104 ILE A N 1
ATOM 735 C CA . ILE A 1 104 ? 5.535 2.808 3.857 1.00 97.44 104 ILE A CA 1
ATOM 736 C C . ILE A 1 104 ? 4.888 1.477 4.243 1.00 97.44 104 ILE A C 1
ATOM 738 O O . ILE A 1 104 ? 4.530 1.278 5.407 1.00 97.44 104 ILE A O 1
ATOM 742 N N . ASN A 1 105 ? 4.780 0.539 3.301 1.00 97.44 105 ASN A N 1
ATOM 743 C CA . ASN A 1 105 ? 4.171 -0.760 3.576 1.00 97.44 105 ASN A CA 1
ATOM 744 C C . ASN A 1 105 ? 4.962 -1.538 4.641 1.00 97.44 105 ASN A C 1
ATOM 746 O O . ASN A 1 105 ? 4.378 -2.172 5.521 1.00 97.44 105 ASN A O 1
ATOM 750 N N . THR A 1 106 ? 6.293 -1.437 4.624 1.00 96.88 106 THR A N 1
ATOM 751 C CA . THR A 1 106 ? 7.161 -2.055 5.636 1.00 96.88 106 THR A CA 1
ATOM 752 C C . THR A 1 106 ? 6.951 -1.452 7.025 1.00 96.88 106 THR A C 1
ATOM 754 O O . THR A 1 106 ? 6.909 -2.186 8.018 1.00 96.88 106 THR A O 1
ATOM 757 N N . ALA A 1 107 ? 6.779 -0.132 7.121 1.00 94.81 107 ALA A N 1
ATOM 758 C CA . ALA A 1 107 ? 6.465 0.545 8.374 1.00 94.81 107 ALA A CA 1
ATOM 759 C C . ALA A 1 107 ? 5.088 0.128 8.919 1.00 94.81 107 ALA A C 1
ATOM 761 O O . ALA A 1 107 ? 4.976 -0.176 10.108 1.00 94.81 107 ALA A O 1
ATOM 762 N N . VAL A 1 108 ? 4.073 0.019 8.056 1.00 93.12 108 VAL A N 1
ATOM 763 C CA . VAL A 1 108 ? 2.735 -0.467 8.436 1.00 93.12 108 VAL A CA 1
ATOM 764 C C . VAL A 1 108 ? 2.800 -1.910 8.938 1.00 93.12 108 VAL A C 1
ATOM 766 O O . VAL A 1 108 ? 2.323 -2.196 10.034 1.00 93.12 108 VAL A O 1
ATOM 769 N N . MET A 1 109 ? 3.477 -2.808 8.216 1.00 93.94 109 MET A N 1
ATOM 770 C CA . MET A 1 109 ? 3.693 -4.192 8.657 1.00 93.94 109 MET A CA 1
ATOM 771 C C . MET A 1 109 ? 4.402 -4.277 10.015 1.00 93.94 109 MET A C 1
ATOM 773 O O . MET A 1 109 ? 4.093 -5.154 10.822 1.00 93.94 109 MET A O 1
ATOM 777 N N . ARG A 1 110 ? 5.342 -3.366 10.299 1.00 90.88 110 ARG A N 1
ATOM 778 C CA . ARG A 1 110 ? 5.984 -3.269 11.618 1.00 90.88 110 ARG A CA 1
ATOM 779 C C . ARG A 1 110 ? 4.976 -2.870 12.699 1.00 90.88 110 ARG A C 1
ATOM 781 O O . ARG A 1 110 ? 4.967 -3.502 13.752 1.00 90.88 110 ARG A O 1
ATOM 788 N N . GLY A 1 111 ? 4.109 -1.896 12.423 1.00 88.69 111 GLY A N 1
ATOM 789 C CA . GLY A 1 111 ? 3.025 -1.491 13.324 1.00 88.69 111 GLY A CA 1
ATOM 790 C C . GLY A 1 111 ? 2.032 -2.623 13.615 1.00 88.69 111 GLY A C 1
ATOM 791 O O . GLY A 1 111 ? 1.684 -2.854 14.773 1.00 88.69 111 GLY A O 1
ATOM 792 N N . LEU A 1 112 ? 1.657 -3.400 12.593 1.00 87.12 112 LEU A N 1
ATOM 793 C CA . LEU A 1 112 ? 0.772 -4.563 12.739 1.00 87.12 112 LEU A CA 1
ATOM 794 C C . LEU A 1 112 ? 1.368 -5.648 13.656 1.00 87.12 112 LEU A C 1
ATOM 796 O O . LEU A 1 112 ? 0.630 -6.287 14.407 1.00 87.12 112 LEU A O 1
ATOM 800 N N . ARG A 1 113 ? 2.699 -5.830 13.639 1.00 79.00 113 ARG A N 1
ATOM 801 C CA . ARG A 1 113 ? 3.411 -6.760 14.538 1.00 79.00 113 ARG A CA 1
ATOM 802 C C . ARG A 1 113 ? 3.543 -6.222 15.969 1.00 79.00 113 ARG A C 1
ATOM 804 O O . ARG A 1 113 ? 3.371 -6.991 16.909 1.00 79.00 113 ARG A O 1
ATOM 811 N N . GLY A 1 114 ? 3.812 -4.924 16.146 1.00 64.31 114 GLY A N 1
ATOM 812 C CA . GLY A 1 114 ? 3.965 -4.292 17.468 1.00 64.31 114 GLY A CA 1
ATOM 813 C C . GLY A 1 114 ? 2.670 -4.271 18.289 1.00 64.31 114 GLY A C 1
ATOM 814 O O . GLY A 1 114 ? 2.675 -4.578 19.476 1.00 64.31 114 GLY A O 1
ATOM 815 N N . SER A 1 115 ? 1.523 -4.072 17.634 1.00 56.25 115 SER A N 1
ATOM 816 C CA . SER A 1 115 ? 0.207 -4.101 18.293 1.00 56.25 115 SER A CA 1
ATOM 817 C C . SER A 1 115 ? -0.253 -5.513 18.724 1.00 56.25 115 SER A C 1
ATOM 819 O O . SER A 1 115 ? -1.296 -5.672 19.360 1.00 56.25 115 SER A O 1
ATOM 821 N N . ALA A 1 116 ? 0.494 -6.569 18.374 1.00 49.78 116 ALA A N 1
ATOM 822 C CA . ALA A 1 116 ? 0.300 -7.915 18.922 1.00 49.78 116 ALA A CA 1
ATOM 823 C C . ALA A 1 116 ? 1.115 -8.163 20.210 1.00 49.78 116 ALA A C 1
ATOM 825 O O . ALA A 1 116 ? 0.795 -9.102 20.937 1.00 49.78 116 ALA A O 1
ATOM 826 N N . ALA A 1 117 ? 2.131 -7.335 20.486 1.00 37.41 117 ALA A N 1
ATOM 827 C CA . ALA A 1 117 ? 3.027 -7.449 21.638 1.00 37.41 117 ALA A CA 1
ATOM 828 C C . ALA A 1 117 ? 2.670 -6.485 22.790 1.00 37.41 117 ALA A C 1
ATOM 830 O O . ALA A 1 117 ? 2.900 -6.829 23.944 1.00 37.41 117 ALA A O 1
ATOM 831 N N . ASP A 1 118 ? 2.018 -5.350 22.511 1.00 38.59 118 ASP A N 1
ATOM 832 C CA . ASP A 1 118 ? 1.607 -4.349 23.521 1.00 38.59 118 ASP A CA 1
ATOM 833 C C . ASP A 1 118 ? 0.296 -4.678 24.272 1.00 38.59 118 ASP A C 1
ATOM 835 O O . ASP A 1 118 ? -0.376 -3.803 24.811 1.00 38.59 118 ASP A O 1
ATOM 839 N N . ALA A 1 119 ? -0.086 -5.956 24.356 1.00 41.62 119 ALA A N 1
ATOM 840 C CA . ALA A 1 119 ? -1.181 -6.419 25.217 1.00 41.62 119 ALA A CA 1
ATOM 841 C C . ALA A 1 119 ? -0.661 -6.941 26.576 1.00 41.62 119 ALA A C 1
ATOM 843 O O . ALA A 1 119 ? -1.090 -7.995 27.049 1.00 41.62 119 ALA A O 1
ATOM 844 N N . GLY A 1 120 ? 0.289 -6.220 27.184 1.00 31.53 120 GLY A N 1
ATOM 845 C CA . GLY A 1 120 ? 0.784 -6.426 28.553 1.00 31.53 120 GLY A CA 1
ATOM 846 C C . GLY A 1 120 ? 0.274 -5.325 29.502 1.00 31.53 120 GLY A C 1
ATOM 847 O O . GLY A 1 120 ? 0.048 -4.206 29.047 1.00 31.53 120 GLY A O 1
ATOM 848 N N . PRO A 1 121 ? 0.029 -5.609 30.797 1.00 50.50 121 PRO A N 1
ATOM 849 C CA . PRO A 1 121 ? -0.759 -4.732 31.658 1.00 50.50 121 PRO A CA 1
ATOM 850 C C . PRO A 1 121 ? 0.086 -3.655 32.357 1.00 50.50 121 PRO A C 1
ATOM 852 O O . PRO A 1 121 ? 1.096 -3.975 32.979 1.00 50.50 121 PRO A O 1
ATOM 855 N N . GLY A 1 122 ? -0.420 -2.417 32.368 1.00 36.22 122 GLY A N 1
ATOM 856 C CA . GLY A 1 122 ? -0.128 -1.426 33.410 1.00 36.22 122 GLY A CA 1
ATOM 857 C C . GLY A 1 122 ? 0.423 -0.089 32.916 1.00 36.22 122 GLY A C 1
ATOM 858 O O . GLY A 1 122 ? 1.558 -0.029 32.459 1.00 36.22 122 GLY A O 1
ATOM 859 N N . ALA A 1 123 ? -0.377 0.971 33.077 1.00 42.16 123 ALA A N 1
ATOM 860 C CA . ALA A 1 123 ? 0.036 2.270 33.631 1.00 42.16 123 ALA A CA 1
ATOM 861 C C . ALA A 1 123 ? -1.155 3.251 33.631 1.00 42.16 123 ALA A C 1
ATOM 863 O O . ALA A 1 123 ? -1.121 4.323 33.032 1.00 42.16 123 ALA A O 1
ATOM 864 N N . ASP A 1 124 ? -2.229 2.872 34.316 1.00 40.56 124 ASP A N 1
ATOM 865 C CA . ASP A 1 124 ? -3.106 3.807 35.001 1.00 40.56 124 ASP A CA 1
ATOM 866 C C . ASP A 1 124 ? -2.462 4.177 36.345 1.00 40.56 124 ASP A C 1
ATOM 868 O O . ASP A 1 124 ? -2.689 3.535 37.364 1.00 40.56 124 ASP A O 1
ATOM 872 N N . THR A 1 125 ? -1.658 5.240 36.359 1.00 39.06 125 THR A N 1
ATOM 873 C CA . THR A 1 125 ? -1.383 5.966 37.605 1.00 39.06 125 THR A CA 1
ATOM 874 C C . THR A 1 125 ? -1.880 7.388 37.427 1.00 39.06 125 THR A C 1
ATOM 876 O O . THR A 1 125 ? -1.161 8.270 36.963 1.00 39.06 125 THR A O 1
ATOM 879 N N . GLY A 1 126 ? -3.146 7.594 37.784 1.00 35.50 126 GLY A N 1
ATOM 880 C CA . GLY A 1 126 ? -3.609 8.906 38.203 1.00 35.50 126 GLY A CA 1
ATOM 881 C C . GLY A 1 126 ? -2.936 9.248 39.529 1.00 35.50 126 GLY A C 1
ATOM 882 O O . GLY A 1 126 ? -3.096 8.527 40.512 1.00 35.50 126 GLY A O 1
ATOM 883 N N . ALA A 1 127 ? -2.171 10.331 39.539 1.00 39.75 127 ALA A N 1
ATOM 884 C CA . ALA A 1 127 ? -1.806 11.040 40.750 1.00 39.75 127 ALA A CA 1
ATOM 885 C C . ALA A 1 127 ? -1.884 12.532 40.437 1.00 39.75 127 ALA A C 1
ATOM 887 O O . ALA A 1 127 ? -1.042 13.098 39.741 1.00 39.75 127 ALA A O 1
ATOM 888 N N . ASP A 1 128 ? -2.964 13.123 40.932 1.00 38.31 128 ASP A N 1
ATOM 889 C CA . ASP A 1 128 ? -3.096 14.544 41.175 1.00 38.31 128 ASP A CA 1
ATOM 890 C C . ASP A 1 128 ? -1.907 15.069 41.992 1.00 38.31 128 ASP A C 1
ATOM 892 O O . ASP A 1 128 ? -1.438 14.415 42.925 1.00 38.31 128 ASP A O 1
ATOM 896 N N . GLY A 1 129 ? -1.492 16.300 41.694 1.00 34.69 129 GLY A N 1
ATOM 897 C CA . GLY A 1 129 ? -0.733 17.128 42.626 1.00 34.69 129 GLY A CA 1
ATOM 898 C C . GLY A 1 129 ? 0.564 17.694 42.062 1.00 34.69 129 GLY A C 1
ATOM 899 O O . GLY A 1 129 ? 1.562 16.994 41.943 1.00 34.69 129 GLY A O 1
ATOM 900 N N . GLY A 1 130 ? 0.578 19.010 41.838 1.00 31.05 130 GLY A N 1
ATOM 901 C CA . GLY A 1 130 ? 1.819 19.780 41.921 1.00 31.05 130 GLY A CA 1
ATOM 902 C C . GLY A 1 130 ? 2.064 20.738 40.768 1.00 31.05 130 GLY A C 1
ATOM 903 O O . GLY A 1 130 ? 2.669 20.390 39.761 1.00 31.05 130 GLY A O 1
ATOM 904 N N . LEU A 1 131 ? 1.654 21.985 40.985 1.00 37.50 131 LEU A N 1
ATOM 905 C CA . LEU A 1 131 ? 2.240 23.180 40.385 1.00 37.50 131 LEU A CA 1
ATOM 906 C C . LEU A 1 131 ? 3.776 23.074 40.347 1.00 37.50 131 LEU A C 1
ATOM 908 O O . LEU A 1 131 ? 4.391 22.843 41.386 1.00 37.50 131 LEU A O 1
ATOM 912 N N . ASN A 1 132 ? 4.397 23.340 39.196 1.00 40.75 132 ASN A N 1
ATOM 913 C CA . ASN A 1 132 ? 5.793 23.769 39.166 1.00 40.75 132 ASN A CA 1
ATOM 914 C C . ASN A 1 132 ? 5.958 24.970 38.227 1.00 40.75 132 ASN A C 1
ATOM 916 O O . ASN A 1 132 ? 5.889 24.856 37.004 1.00 40.75 132 ASN A O 1
ATOM 920 N N . ILE A 1 133 ? 6.127 26.129 38.857 1.00 40.47 133 ILE A N 1
ATOM 921 C CA . ILE A 1 133 ? 6.529 27.403 38.272 1.00 40.47 133 ILE A CA 1
ATOM 922 C C . ILE A 1 133 ? 8.060 27.466 38.359 1.00 40.47 133 ILE A C 1
ATOM 924 O O . ILE A 1 133 ? 8.613 27.279 39.438 1.00 40.47 133 ILE A O 1
ATOM 928 N N . GLY A 1 134 ? 8.736 27.795 37.259 1.00 32.03 134 GLY A N 1
ATOM 929 C CA . GLY A 1 134 ? 10.168 28.130 37.239 1.00 32.03 134 GLY A CA 1
ATOM 930 C C . GLY A 1 134 ? 10.763 27.865 35.855 1.00 32.03 134 GLY A C 1
ATOM 931 O O . GLY A 1 134 ? 10.862 26.721 35.441 1.00 32.03 134 GLY A O 1
ATOM 932 N N . ALA A 1 135 ? 10.939 28.878 35.004 1.00 32.66 135 ALA A N 1
ATOM 933 C CA . ALA A 1 135 ? 12.079 29.806 34.984 1.00 32.66 135 ALA A CA 1
ATOM 934 C C . ALA A 1 135 ? 13.397 29.133 34.556 1.00 32.66 135 ALA A C 1
ATOM 936 O O . ALA A 1 135 ? 13.864 28.205 35.205 1.00 32.66 135 ALA A O 1
ATOM 937 N N . GLY A 1 136 ? 14.025 29.654 33.495 1.00 29.86 136 GLY A N 1
ATOM 938 C CA . GLY A 1 136 ? 15.390 29.268 33.128 1.00 29.86 136 GLY A CA 1
ATOM 939 C C . GLY A 1 136 ? 15.768 29.569 31.682 1.00 29.86 136 GLY A C 1
ATOM 940 O O . GLY A 1 136 ? 15.757 28.684 30.837 1.00 29.86 136 GLY A O 1
ATOM 941 N N . ALA A 1 137 ? 16.114 30.825 31.410 1.00 31.55 137 ALA A N 1
ATOM 942 C CA . ALA A 1 137 ? 16.856 31.234 30.224 1.00 31.55 137 ALA A CA 1
ATOM 943 C C . ALA A 1 137 ? 18.300 30.691 30.239 1.00 31.55 137 ALA A C 1
ATOM 945 O O . ALA A 1 137 ? 18.895 30.624 31.310 1.00 31.55 137 ALA A O 1
ATOM 946 N N . ALA A 1 138 ? 18.856 30.395 29.058 1.00 31.70 138 ALA A N 1
ATOM 947 C CA . ALA A 1 138 ? 20.273 30.521 28.651 1.00 31.70 138 ALA A CA 1
ATOM 948 C 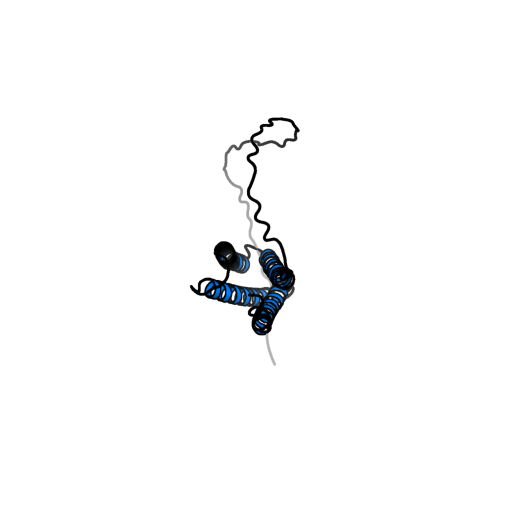C . ALA A 1 138 ? 20.456 29.718 27.343 1.00 31.70 138 ALA A C 1
ATOM 950 O O . ALA A 1 138 ? 20.155 28.534 27.297 1.00 31.70 138 ALA A O 1
ATOM 951 N N . ALA A 1 139 ? 20.689 30.356 26.195 1.00 32.62 139 ALA A N 1
ATOM 952 C CA . ALA A 1 139 ? 21.975 30.875 25.716 1.00 32.62 139 ALA A CA 1
ATOM 953 C C . ALA A 1 139 ? 22.880 29.803 25.076 1.00 32.62 139 ALA A C 1
ATOM 955 O O . ALA A 1 139 ? 23.221 28.808 25.701 1.00 32.62 139 ALA A O 1
ATOM 956 N N . GLY A 1 140 ? 23.372 30.116 23.870 1.00 28.38 140 GLY A N 1
ATOM 957 C CA . GLY A 1 140 ? 24.759 29.808 23.514 1.00 28.38 140 GLY A CA 1
ATOM 958 C C . GLY A 1 140 ? 25.013 28.816 22.379 1.00 28.38 140 GLY A C 1
ATOM 959 O O . GLY A 1 140 ? 25.173 27.633 22.621 1.00 28.38 140 GLY A O 1
ATOM 960 N N . ALA A 1 141 ? 25.233 29.385 21.187 1.00 32.00 141 ALA A N 1
ATOM 961 C CA . ALA A 1 141 ? 26.342 29.082 20.267 1.00 32.00 141 ALA A CA 1
ATOM 962 C C . ALA A 1 141 ? 26.442 27.690 19.591 1.00 32.00 141 ALA A C 1
ATOM 964 O O . ALA A 1 141 ? 26.686 26.683 20.236 1.00 32.00 141 ALA A O 1
ATOM 965 N N . ALA A 1 142 ? 26.511 27.655 18.251 1.00 36.78 142 ALA A N 1
ATOM 966 C CA . ALA A 1 142 ? 27.777 27.825 17.517 1.00 36.78 142 ALA A CA 1
ATOM 967 C C . ALA A 1 142 ? 27.645 27.609 15.986 1.00 36.78 142 ALA A C 1
ATOM 969 O O . ALA A 1 142 ? 27.233 26.558 15.517 1.00 36.78 142 ALA A O 1
ATOM 970 N N . ARG A 1 143 ? 28.077 28.643 15.247 1.00 37.12 143 ARG A N 1
ATOM 971 C CA . ARG A 1 143 ? 28.910 28.667 14.019 1.00 37.12 143 ARG A CA 1
ATOM 972 C C . ARG A 1 143 ? 28.711 27.615 12.900 1.00 37.12 143 ARG A C 1
ATOM 974 O O . ARG A 1 143 ? 29.172 26.492 13.023 1.00 37.12 143 ARG A O 1
ATOM 981 N N . GLY A 1 144 ? 28.395 28.124 11.700 1.00 32.75 144 GLY A N 1
ATOM 982 C CA . GLY A 1 144 ? 29.439 28.376 10.685 1.00 32.75 144 GLY A CA 1
ATOM 983 C C . GLY A 1 144 ? 29.386 27.591 9.362 1.00 32.75 144 GLY A C 1
ATOM 984 O O . GLY A 1 144 ? 29.204 26.383 9.369 1.00 32.75 144 GLY A O 1
ATOM 985 N N . VAL A 1 145 ? 29.711 28.317 8.272 1.00 46.81 145 VAL A N 1
ATOM 986 C CA . VAL A 1 145 ? 30.129 27.885 6.907 1.00 46.81 145 VAL A CA 1
ATOM 987 C C . VAL A 1 145 ? 28.987 27.763 5.882 1.00 46.81 145 VAL A C 1
ATOM 989 O O . VAL A 1 145 ? 28.267 26.778 5.839 1.00 46.81 145 VAL A O 1
ATOM 992 N N . THR A 1 146 ? 28.608 28.848 5.191 1.00 43.69 146 THR A N 1
ATOM 993 C CA . THR A 1 146 ? 29.183 29.445 3.952 1.00 43.69 146 THR A CA 1
ATOM 994 C C . THR A 1 146 ? 29.125 28.562 2.691 1.00 43.69 146 THR A C 1
ATOM 996 O O . THR A 1 146 ? 29.911 27.636 2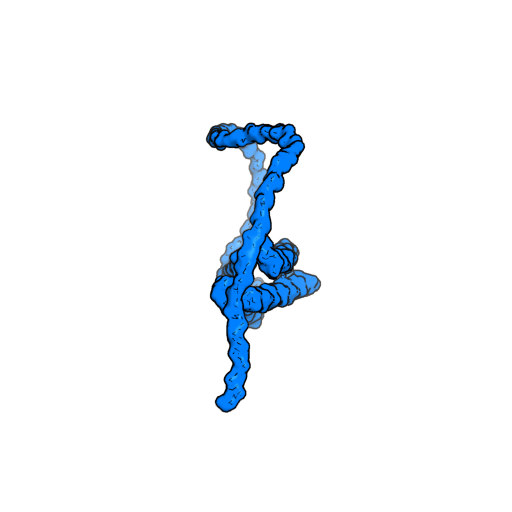.529 1.00 43.69 146 THR A O 1
ATOM 999 N N . ARG A 1 147 ? 28.291 28.954 1.711 1.00 45.16 147 ARG A N 1
ATOM 1000 C CA . ARG A 1 147 ? 28.680 29.025 0.287 1.00 45.16 147 ARG A CA 1
ATOM 1001 C C . ARG A 1 147 ? 27.720 29.934 -0.491 1.00 45.16 147 ARG A C 1
ATOM 1003 O O . ARG A 1 147 ? 26.526 29.953 -0.222 1.00 45.16 147 ARG A O 1
ATOM 1010 N N . GLY A 1 148 ? 28.309 30.729 -1.382 1.00 36.75 148 GLY A N 1
ATOM 1011 C CA . GLY A 1 148 ? 27.766 31.956 -1.953 1.00 36.75 148 GLY A CA 1
ATOM 1012 C C . GLY A 1 148 ? 26.610 31.795 -2.937 1.00 36.75 148 GLY A C 1
ATOM 1013 O O . GLY A 1 148 ? 26.561 30.861 -3.733 1.00 36.75 148 GLY A O 1
ATOM 1014 N N . ALA A 1 149 ? 25.738 32.797 -2.891 1.00 36.78 149 ALA A N 1
ATOM 1015 C CA . ALA A 1 149 ? 24.874 33.210 -3.980 1.00 36.78 149 ALA A CA 1
ATOM 1016 C C . ALA A 1 149 ? 25.673 34.131 -4.921 1.00 36.78 149 ALA A C 1
ATOM 1018 O O . ALA A 1 149 ? 26.353 35.044 -4.454 1.00 36.78 149 ALA A O 1
ATOM 1019 N N . GLY A 1 150 ? 25.587 33.892 -6.228 1.00 45.22 150 GLY A N 1
ATOM 1020 C CA . GLY A 1 150 ? 25.979 34.842 -7.271 1.00 45.22 150 GLY A CA 1
ATOM 1021 C C . GLY A 1 150 ? 24.738 35.196 -8.100 1.00 45.22 150 GLY A C 1
ATOM 1022 O O . GLY A 1 150 ? 23.947 34.287 -8.368 1.00 45.22 150 GLY A O 1
ATOM 1023 N N . PRO A 1 151 ? 24.510 36.473 -8.454 1.00 51.94 151 PRO A N 1
ATOM 1024 C CA . PRO A 1 151 ? 23.320 36.882 -9.185 1.00 51.94 151 PRO A CA 1
ATOM 1025 C C . PRO A 1 151 ? 23.478 36.761 -10.706 1.00 51.94 151 PRO A C 1
ATOM 1027 O O . PRO A 1 151 ? 24.580 36.699 -11.249 1.00 51.94 151 PRO A O 1
ATOM 1030 N N . ALA A 1 152 ? 22.314 36.720 -11.346 1.00 44.66 152 ALA A N 1
ATOM 1031 C CA . ALA A 1 152 ? 22.067 36.663 -12.776 1.00 44.66 152 ALA A CA 1
ATOM 1032 C C . ALA A 1 152 ? 22.273 38.012 -13.489 1.00 44.66 152 ALA A C 1
ATOM 1034 O O . ALA A 1 152 ? 22.011 39.053 -12.902 1.00 44.66 152 ALA A O 1
ATOM 1035 N N . ASP A 1 153 ? 22.669 37.936 -14.760 1.00 42.03 153 ASP A N 1
ATOM 1036 C CA . ASP A 1 153 ? 22.308 38.797 -15.906 1.00 42.03 153 ASP A CA 1
ATOM 1037 C C . ASP A 1 153 ? 22.984 38.141 -17.136 1.00 42.03 153 ASP A C 1
ATOM 1039 O O . ASP A 1 153 ? 24.118 37.683 -17.031 1.00 42.03 153 ASP A O 1
ATOM 1043 N N . GLY A 1 154 ? 22.404 37.915 -18.316 1.00 40.59 154 GLY A N 1
ATOM 1044 C CA . GLY A 1 154 ? 21.283 38.551 -18.995 1.00 40.59 154 GLY A CA 1
ATOM 1045 C C . GLY A 1 154 ? 21.790 39.128 -20.327 1.00 40.59 154 GLY A C 1
ATOM 1046 O O . GLY A 1 154 ? 22.256 40.255 -20.320 1.00 40.59 154 GLY A O 1
ATOM 1047 N N . ALA A 1 155 ? 21.754 38.360 -21.434 1.00 38.38 155 ALA A N 1
ATOM 1048 C CA . ALA A 1 155 ? 21.723 38.833 -22.840 1.00 38.38 155 ALA A CA 1
ATOM 1049 C C . ALA A 1 155 ? 21.909 37.666 -23.845 1.00 38.38 155 ALA A C 1
ATOM 1051 O O . ALA A 1 155 ? 22.950 37.015 -23.861 1.00 38.38 155 ALA A O 1
ATOM 1052 N N . GLY A 1 156 ? 20.914 37.417 -24.707 1.00 35.59 156 GLY A N 1
ATOM 1053 C CA . GLY A 1 156 ? 21.121 36.790 -26.030 1.00 35.59 156 GLY A CA 1
ATOM 1054 C C . GLY A 1 156 ? 21.258 37.881 -27.106 1.00 35.59 156 GLY A C 1
ATOM 1055 O O . GLY A 1 156 ? 21.493 39.033 -26.747 1.00 35.59 156 GLY A O 1
ATOM 1056 N N . PRO A 1 157 ? 20.895 37.627 -28.375 1.00 63.41 157 PRO A N 1
ATOM 1057 C CA . PRO A 1 157 ? 21.242 36.516 -29.277 1.00 63.41 157 PRO A CA 1
ATOM 1058 C C . PRO A 1 157 ? 21.875 37.059 -30.589 1.00 63.41 157 PRO A C 1
ATOM 1060 O O . PRO A 1 157 ? 21.563 38.186 -30.947 1.00 63.41 157 PRO A O 1
ATOM 1063 N N . ASP A 1 158 ? 22.669 36.292 -31.358 1.00 39.41 158 ASP A N 1
ATOM 1064 C CA . ASP A 1 158 ? 22.612 36.403 -32.836 1.00 39.41 158 ASP A CA 1
ATOM 1065 C C . ASP A 1 158 ? 23.387 35.338 -33.640 1.00 39.41 158 ASP A C 1
ATOM 1067 O O . ASP A 1 158 ? 24.451 34.863 -33.249 1.00 39.41 158 ASP A O 1
ATOM 1071 N N . ALA A 1 159 ? 22.799 35.054 -34.804 1.00 42.81 159 ALA A N 1
ATOM 1072 C CA . ALA A 1 159 ? 23.362 34.749 -36.119 1.00 42.81 159 ALA A CA 1
ATOM 1073 C C . ALA A 1 159 ? 24.564 33.794 -36.302 1.00 42.81 159 ALA A C 1
ATOM 1075 O O . ALA A 1 159 ? 25.728 34.132 -36.118 1.00 42.81 159 ALA A O 1
ATOM 1076 N N . GLY A 1 160 ? 24.262 32.684 -36.985 1.00 37.97 160 GLY A N 1
ATOM 1077 C CA . GLY A 1 160 ? 24.645 32.580 -38.397 1.00 37.97 160 GLY A CA 1
ATOM 1078 C C . GLY A 1 160 ? 26.044 32.049 -38.717 1.00 37.97 160 GLY A C 1
ATOM 1079 O O . GLY A 1 160 ? 26.990 32.812 -38.878 1.00 37.97 160 GLY A O 1
ATOM 1080 N N . LYS A 1 161 ? 26.118 30.752 -39.038 1.00 52.47 161 LYS A N 1
ATOM 1081 C CA . LYS A 1 161 ? 26.778 30.327 -40.282 1.00 52.47 161 LYS A CA 1
ATOM 1082 C C . LYS A 1 161 ? 26.323 28.941 -40.727 1.00 52.47 161 LYS A C 1
ATOM 1084 O O . LYS A 1 161 ? 26.799 27.913 -40.254 1.00 52.47 161 LYS A O 1
ATOM 1089 N N . GLU A 1 162 ? 25.419 28.953 -41.699 1.00 42.97 162 GLU A N 1
ATOM 1090 C CA . GLU A 1 162 ? 25.396 27.968 -42.771 1.00 42.97 162 GLU A CA 1
ATOM 1091 C C . GLU A 1 162 ? 26.782 27.879 -43.420 1.00 42.97 162 GLU A C 1
ATOM 1093 O O . GLU A 1 162 ? 27.359 28.907 -43.765 1.00 42.97 162 GLU A O 1
ATOM 1098 N N . LEU A 1 163 ? 27.266 26.666 -43.672 1.00 57.03 163 LEU A N 1
ATOM 1099 C CA . LEU A 1 163 ? 27.935 26.325 -44.926 1.00 57.03 163 LEU A CA 1
ATOM 1100 C C . LEU A 1 163 ? 27.663 24.847 -45.202 1.00 57.03 163 LEU A C 1
ATOM 1102 O O . LEU A 1 163 ? 28.232 23.957 -44.573 1.00 57.03 163 LEU A O 1
ATOM 1106 N N . GLY A 1 164 ? 26.755 24.601 -46.142 1.00 42.34 164 GLY A N 1
ATOM 1107 C CA . GLY A 1 164 ? 26.521 23.278 -46.691 1.00 42.34 164 GLY A CA 1
ATOM 1108 C C . GLY A 1 164 ? 27.638 22.815 -47.627 1.00 42.34 164 GLY A C 1
ATOM 1109 O O . GLY A 1 164 ? 28.433 23.611 -48.128 1.00 42.34 164 GLY A O 1
ATOM 1110 N N . ARG A 1 165 ? 27.600 21.527 -47.974 1.00 57.62 165 ARG A N 1
ATOM 1111 C CA . ARG A 1 165 ? 27.375 21.137 -49.370 1.00 57.62 165 ARG A CA 1
ATOM 1112 C C . ARG A 1 165 ? 27.002 19.662 -49.510 1.00 57.62 165 ARG A C 1
ATOM 1114 O O . ARG A 1 165 ? 27.590 18.780 -48.899 1.00 57.62 165 ARG A O 1
ATOM 1121 N N . HIS A 1 166 ? 25.994 19.478 -50.351 1.00 47.38 166 HIS A N 1
ATOM 1122 C CA . HIS A 1 166 ? 25.471 18.244 -50.913 1.00 47.38 166 HIS A CA 1
ATOM 1123 C C . HIS A 1 166 ? 26.399 17.625 -51.975 1.00 47.38 166 HIS A C 1
ATOM 1125 O O . HIS A 1 166 ? 27.266 18.311 -52.516 1.00 47.38 166 HIS A O 1
ATOM 1131 N N . ALA A 1 167 ? 26.015 16.396 -52.358 1.00 49.03 167 ALA A N 1
ATOM 1132 C CA . ALA A 1 167 ? 26.306 15.629 -53.582 1.00 49.03 167 ALA A CA 1
ATOM 1133 C C . ALA A 1 167 ? 27.443 14.599 -53.446 1.00 49.03 167 ALA A C 1
ATOM 1135 O O . ALA A 1 167 ? 28.508 14.919 -52.945 1.00 49.03 167 ALA A O 1
ATOM 1136 N N . GLY A 1 168 ? 27.310 13.341 -53.876 1.00 38.66 168 GLY A N 1
ATOM 1137 C CA . GLY A 1 168 ? 26.265 12.638 -54.625 1.00 38.66 168 GLY A CA 1
ATOM 1138 C C . GLY A 1 168 ? 26.786 11.252 -55.069 1.00 38.66 168 GLY A C 1
ATOM 1139 O O . GLY A 1 168 ? 27.934 10.924 -54.792 1.00 38.66 168 GLY A O 1
ATOM 1140 N N . ALA A 1 169 ? 25.947 10.511 -55.807 1.00 47.47 169 ALA A N 1
ATOM 1141 C CA . ALA A 1 169 ? 26.183 9.228 -56.509 1.00 47.47 169 ALA A CA 1
ATOM 1142 C C . ALA A 1 169 ? 26.167 7.951 -55.629 1.00 47.47 169 ALA A C 1
ATOM 1144 O O . ALA A 1 169 ? 26.971 7.804 -54.722 1.00 47.47 169 ALA A O 1
ATOM 1145 N N . ALA A 1 170 ? 25.198 7.028 -55.723 1.00 46.09 170 ALA A N 1
ATOM 1146 C CA . ALA A 1 170 ? 24.659 6.251 -56.857 1.00 46.09 170 ALA A CA 1
ATOM 1147 C C . ALA A 1 170 ? 25.602 5.140 -57.370 1.00 46.09 170 ALA A C 1
ATOM 1149 O O . ALA A 1 170 ? 26.473 5.406 -58.186 1.00 46.09 170 ALA A O 1
ATOM 1150 N N . ALA A 1 171 ? 25.370 3.903 -56.908 1.00 53.47 171 ALA A N 1
ATOM 1151 C CA . ALA A 1 171 ? 25.640 2.599 -57.549 1.00 53.47 171 ALA A CA 1
ATOM 1152 C C . ALA A 1 171 ? 25.312 1.509 -56.502 1.00 53.47 171 ALA A C 1
ATOM 1154 O O . ALA A 1 171 ? 25.664 1.672 -55.343 1.00 53.47 171 ALA A O 1
ATOM 1155 N N . GLY A 1 172 ? 24.648 0.382 -56.729 1.00 46.09 172 GLY A N 1
ATOM 1156 C CA . GLY A 1 172 ? 24.037 -0.261 -57.882 1.00 46.09 172 GLY A CA 1
ATOM 1157 C C . GLY A 1 172 ? 23.593 -1.645 -57.377 1.00 46.09 172 GLY A C 1
ATOM 1158 O O . GLY A 1 172 ? 24.415 -2.401 -56.869 1.00 46.09 172 GLY A O 1
ATOM 1159 N N . GLN A 1 173 ? 22.299 -1.964 -57.442 1.00 54.44 173 GLN A N 1
ATOM 1160 C CA . GLN A 1 173 ? 21.789 -3.325 -57.227 1.00 54.44 173 GLN A CA 1
ATOM 1161 C C . GLN A 1 173 ? 21.556 -3.970 -58.595 1.00 54.44 173 GLN A C 1
ATOM 1163 O O . GLN A 1 173 ? 20.798 -3.401 -59.383 1.00 54.44 173 GLN A O 1
ATOM 1168 N N . PRO A 1 174 ? 22.122 -5.151 -58.890 1.00 63.78 174 PRO A N 1
ATOM 1169 C CA . PRO A 1 174 ? 21.620 -5.987 -59.963 1.00 63.78 174 PRO A CA 1
ATOM 1170 C C . PRO A 1 174 ? 20.537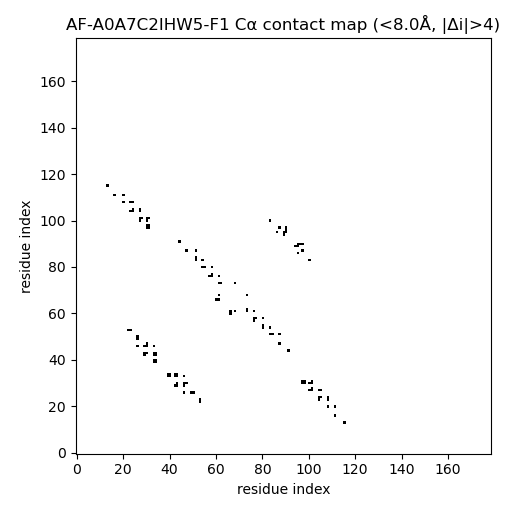 -6.958 -59.475 1.00 63.78 174 PRO A C 1
ATOM 1172 O O . PRO A 1 174 ? 20.465 -7.360 -58.315 1.00 63.78 174 PRO A O 1
ATOM 1175 N N . ALA A 1 175 ? 19.662 -7.264 -60.426 1.00 59.34 175 ALA A N 1
ATOM 1176 C CA . ALA A 1 175 ? 18.329 -7.804 -60.280 1.00 59.34 175 ALA A CA 1
ATOM 1177 C C . ALA A 1 175 ? 18.232 -9.331 -60.091 1.00 59.34 175 ALA A C 1
ATOM 1179 O O . ALA A 1 175 ? 19.163 -10.105 -60.278 1.00 59.34 175 ALA A O 1
ATOM 1180 N N . ARG A 1 176 ? 16.998 -9.705 -59.751 1.00 62.91 176 ARG A N 1
ATOM 1181 C CA . ARG A 1 176 ? 16.391 -11.025 -59.552 1.00 62.91 176 ARG A CA 1
ATOM 1182 C C . ARG A 1 176 ? 16.393 -11.921 -60.803 1.00 62.91 176 ARG A C 1
ATOM 1184 O O . ARG A 1 176 ? 16.163 -11.405 -61.891 1.00 62.91 176 ARG A O 1
ATOM 1191 N N . ARG A 1 177 ? 16.399 -13.249 -60.594 1.00 58.19 177 ARG A N 1
ATOM 1192 C CA . ARG A 1 177 ? 15.367 -14.266 -60.975 1.00 58.19 177 ARG A CA 1
ATOM 1193 C C . ARG A 1 177 ? 16.015 -15.663 -60.976 1.00 58.19 177 ARG A C 1
ATOM 1195 O O . ARG A 1 177 ? 17.086 -15.825 -61.535 1.00 58.19 177 ARG A O 1
ATOM 1202 N N . MET A 1 178 ? 15.513 -16.642 -60.217 1.00 55.62 178 MET A N 1
ATOM 1203 C CA . MET A 1 178 ? 14.385 -17.527 -60.573 1.00 55.62 178 MET A CA 1
ATOM 1204 C C . MET A 1 178 ? 14.495 -18.069 -62.000 1.00 55.62 178 MET A C 1
ATOM 1206 O O . MET A 1 178 ? 13.972 -17.473 -62.937 1.00 55.62 178 MET A O 1
ATOM 1210 N N . THR A 1 179 ? 15.162 -19.211 -62.130 1.00 70.38 179 THR A N 1
ATOM 1211 C CA . THR A 1 179 ? 14.685 -20.353 -62.920 1.00 70.38 179 THR A CA 1
ATOM 1212 C C . THR A 1 179 ? 14.989 -21.609 -62.118 1.00 70.38 179 THR A C 1
ATOM 1214 O O . THR A 1 179 ? 16.022 -21.581 -61.410 1.00 70.38 179 THR A O 1
#

Secondary structure (DSSP, 8-state):
---SSSSSSHHHHHHHHHHHHHHHHHHHHHHHHTTSSTTHHHHHHHHHHHHHHHHHHHHHHHHSTT--S-HHHHHHHHHHHHHHHHHHHHHHTTSS-SHHHHHHHHHHHHHHHHTTT-------------------------------------------------------PPPP---

Sequence (179 aa):
MARTAYAAAAAPARSARSIEYAVFARITRALALAGEGAGGFPALAAALHDNLRLWGAIAADVAEPGNGLPAGLRAGLFRLAAFTRQHSSAVLAGRAGAEVLVEINTAVMRGLRGSAADAGPGADTGADGGLNIGAGAAAGAARGVTRGAGPADGAGPDAGKELGRHAGAAAGQPARRMT

Solvent-accessible surface area (backbone atoms only — not comparable to full-atom values): 11896 Å² total; per-residue (Å²): 143,87,84,85,76,68,77,84,62,47,62,66,57,51,50,52,53,51,51,54,43,52,53,49,52,54,40,37,53,41,41,74,58,32,64,61,67,97,64,16,66,66,47,30,54,50,27,47,50,54,47,49,52,52,38,49,52,52,46,52,54,57,63,41,93,82,45,88,65,56,70,70,57,41,54,50,49,45,50,52,37,52,49,50,53,54,51,48,55,33,33,76,69,72,73,46,74,62,61,66,59,36,52,53,49,52,52,51,49,50,50,64,54,50,70,71,66,70,81,66,92,86,83,90,73,88,73,90,87,80,91,82,89,80,89,83,90,80,86,81,87,82,86,88,86,89,83,84,88,79,87,88,83,90,83,88,86,84,82,89,78,89,81,85,84,86,87,80,86,91,87,85,85,84,84,88,78,93,130

Nearest PDB structures (foldseek):
  1orj-assembly2_B  TM=5.904E-01  e=8.906E-01  Aquifex aeolicus VF5
  1orj-assembly1_A  TM=6.630E-01  e=2.351E+00  Aquifex aeolicus VF5
  7o3z-assembly1_F  TM=4.310E-01  e=5.882E+00  Synechocystis sp. PCC 6803 substr. Kazusa

Foldseek 3Di:
DPDPDPPPPVPVVLVVLVVLLVLLVVLLVQQVPQPDDDCSLVSNLVSLVSLLVSLVVLLVQLVDPPRPDDPVVNVVSNVVSVVSVVVSVCVNVVNDGSVVVSVVSVVVSVVSVVVVVPPDDDDPDDDDDDDDDDDDDDDDDDDDDDDDDDDDDDDDDDDDDDDDDDDDDDDDDDDDDDD

pLDDT: mean 70.36, std 25.26, range [28.38, 98.44]

Radius of gyration: 31.65 Å; Cα contacts (8 Å, |Δi|>4): 68; chains: 1; bounding box: 49×59×106 Å